Protein AF-A0A259B9Y6-F1 (afdb_monomer_lite)

Foldseek 3Di:
DPPPDPPLNVLLVVLLVQLLVQLQVVLVVVVVPDDDDPPCSVVSSVVSNVRSNVVSNVVSVVVCVVPVVLVVQLVVVVVCVVVVPLVDARPDDDPDPSNVVRVVSNVVSVVVVVVVVVVVVVVVVVVVVVVVVVVVVVVVVVVVVVVVVVVVVVVVVVVVVVVVVVVVVVVVVVVVVVVVVVVVVVVVVVVVVVVVVVVVVVVVVVVVVVVVVVVVVVVVVVVVVVVVVVVVVVVVVPDDDDDDDDDDDDDDDDDDDD

pLDDT: mean 84.21, std 15.33, range [33.38, 95.12]

Radius of gyration: 79.19 Å; chains: 1; bounding box: 160×61×199 Å

Structure (mmCIF, N/CA/C/O backbone):
data_AF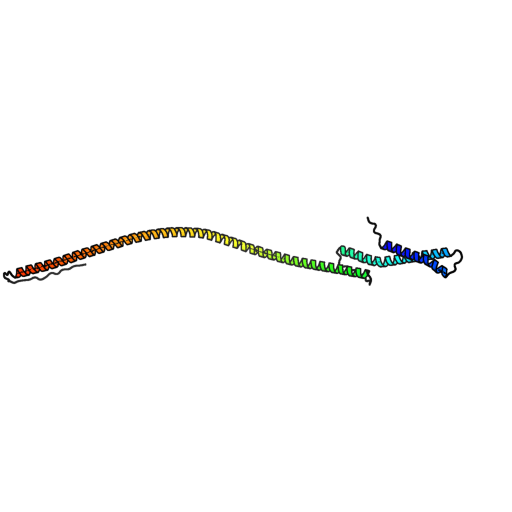-A0A259B9Y6-F1
#
_entry.id   AF-A0A259B9Y6-F1
#
loop_
_atom_site.group_PDB
_atom_site.id
_atom_site.type_symbol
_atom_site.label_atom_id
_atom_site.label_alt_id
_atom_site.label_comp_id
_atom_site.label_asym_id
_atom_site.label_entity_id
_atom_site.label_seq_id
_atom_site.pdbx_PDB_ins_code
_atom_site.Cartn_x
_atom_site.Cartn_y
_atom_site.Cartn_z
_atom_site.occupancy
_atom_site.B_iso_or_equiv
_atom_site.auth_seq_id
_atom_site.auth_comp_id
_atom_site.auth_asym_id
_atom_site.auth_atom_id
_atom_site.pdbx_PDB_model_num
ATOM 1 N N . MET A 1 1 ? 39.042 3.385 -13.539 1.00 43.19 1 MET A N 1
ATOM 2 C CA . MET A 1 1 ? 37.968 3.735 -14.501 1.00 43.19 1 MET A CA 1
ATOM 3 C C . MET A 1 1 ? 38.085 2.823 -15.721 1.00 43.19 1 MET A C 1
ATOM 5 O O . MET A 1 1 ? 39.043 2.956 -16.473 1.00 43.19 1 MET A O 1
ATOM 9 N N . LYS A 1 2 ? 37.190 1.836 -15.891 1.00 47.41 2 LYS A N 1
ATOM 10 C CA . LYS A 1 2 ? 37.212 0.945 -17.069 1.00 47.41 2 LYS A CA 1
ATOM 11 C C . LYS A 1 2 ? 36.855 1.766 -18.312 1.00 47.41 2 LYS A C 1
ATOM 13 O O . LYS A 1 2 ? 35.744 2.278 -18.422 1.00 47.41 2 LYS A O 1
ATOM 18 N N . LYS A 1 3 ? 37.806 1.919 -19.236 1.00 51.94 3 LYS A N 1
ATOM 19 C CA . LYS A 1 3 ? 37.590 2.543 -20.547 1.00 51.94 3 LYS A CA 1
ATOM 20 C C . LYS A 1 3 ? 36.713 1.602 -21.374 1.00 51.94 3 LYS A C 1
ATOM 22 O O . LYS A 1 3 ? 37.219 0.750 -22.098 1.00 51.94 3 LYS A O 1
ATOM 27 N N . ASN A 1 4 ? 35.398 1.714 -21.212 1.00 59.31 4 ASN A N 1
ATOM 28 C CA . ASN A 1 4 ? 34.445 0.878 -21.929 1.00 59.31 4 ASN A CA 1
ATOM 29 C C . ASN A 1 4 ? 34.566 1.180 -23.425 1.00 59.31 4 ASN A C 1
ATOM 31 O O . ASN A 1 4 ? 34.271 2.284 -23.889 1.00 59.31 4 ASN A O 1
ATOM 35 N N . SER A 1 5 ? 35.071 0.213 -24.188 1.00 55.50 5 SER A N 1
ATOM 36 C CA . SER A 1 5 ? 35.157 0.333 -25.637 1.00 55.50 5 SER A CA 1
ATOM 37 C C . SER A 1 5 ? 33.739 0.434 -26.200 1.00 55.50 5 SER A C 1
ATOM 39 O O . SER A 1 5 ? 32.994 -0.539 -26.131 1.00 55.50 5 SER A O 1
ATOM 41 N N . SER A 1 6 ? 33.369 1.599 -26.740 1.00 73.81 6 SER A N 1
ATOM 42 C CA . SER A 1 6 ? 32.086 1.800 -27.422 1.00 73.81 6 SER A CA 1
ATOM 43 C C . SER A 1 6 ? 31.891 0.731 -28.502 1.00 73.81 6 SER A C 1
ATOM 45 O O . SER A 1 6 ? 32.765 0.549 -29.354 1.00 73.81 6 SER A O 1
ATOM 47 N N . ILE A 1 7 ? 30.745 0.044 -28.470 1.00 80.31 7 ILE A N 1
ATOM 48 C CA . ILE A 1 7 ? 30.343 -0.973 -29.459 1.00 80.31 7 ILE A CA 1
ATOM 49 C C . ILE A 1 7 ? 30.464 -0.403 -30.879 1.00 80.31 7 ILE A C 1
ATOM 51 O O . ILE A 1 7 ? 31.044 -1.023 -31.768 1.00 80.31 7 ILE A O 1
ATOM 55 N N . LEU A 1 8 ? 30.059 0.854 -31.055 1.00 80.38 8 LEU A N 1
ATOM 56 C CA . LEU A 1 8 ? 30.159 1.580 -32.315 1.00 80.38 8 LEU A CA 1
ATOM 57 C C . LEU A 1 8 ? 31.593 1.787 -32.808 1.00 80.38 8 LEU A C 1
ATOM 59 O O . LEU A 1 8 ? 31.833 1.840 -34.012 1.00 80.38 8 LEU A O 1
ATOM 63 N N . ARG A 1 9 ? 32.561 1.920 -31.895 1.00 82.75 9 ARG A N 1
ATOM 64 C CA . ARG A 1 9 ? 33.974 2.065 -32.264 1.00 82.75 9 ARG A CA 1
ATOM 65 C C . ARG A 1 9 ? 34.525 0.752 -32.816 1.00 82.75 9 ARG A C 1
ATOM 67 O O . ARG A 1 9 ? 35.320 0.798 -33.749 1.00 82.75 9 ARG A O 1
ATOM 74 N N . ARG A 1 10 ? 34.097 -0.392 -32.272 1.00 85.19 10 ARG A N 1
ATOM 75 C CA . ARG A 1 10 ? 34.452 -1.720 -32.804 1.00 85.19 10 ARG A CA 1
ATOM 76 C C . ARG A 1 10 ? 33.825 -1.940 -34.180 1.00 85.19 10 ARG A C 1
ATOM 78 O O . ARG A 1 10 ? 34.530 -2.327 -35.105 1.00 85.19 10 ARG A O 1
ATOM 85 N N . LEU A 1 11 ? 32.547 -1.583 -34.325 1.00 86.50 11 LEU A N 1
ATOM 86 C CA . LEU A 1 11 ? 31.825 -1.661 -35.595 1.00 86.50 11 LEU A CA 1
ATOM 87 C C . LEU A 1 11 ? 32.504 -0.825 -36.696 1.00 86.50 11 LEU A C 1
ATOM 89 O O . LEU A 1 11 ? 32.685 -1.310 -37.809 1.00 86.50 11 LEU A O 1
ATOM 93 N N . LYS A 1 12 ? 32.973 0.389 -36.366 1.00 88.50 12 LYS A N 1
ATOM 94 C CA . LYS A 1 12 ? 33.730 1.249 -37.294 1.00 88.50 12 LYS A CA 1
ATOM 95 C C . LYS A 1 12 ? 34.953 0.547 -37.876 1.00 88.50 12 LYS A C 1
ATOM 97 O O . LYS A 1 12 ? 35.145 0.534 -39.086 1.00 88.50 12 LYS A O 1
ATOM 102 N N . TRP A 1 13 ? 35.795 -0.007 -37.004 1.00 89.75 13 TRP A N 1
ATOM 103 C CA . TRP A 1 13 ? 37.025 -0.669 -37.433 1.00 89.75 13 TRP A CA 1
ATOM 104 C C . TRP A 1 13 ? 36.737 -1.932 -38.238 1.00 89.75 13 TRP A C 1
ATOM 106 O O . TRP A 1 13 ? 37.460 -2.203 -39.188 1.00 89.75 13 TRP A O 1
ATOM 116 N N . SER A 1 14 ? 35.655 -2.646 -37.924 1.00 91.00 14 SER A N 1
ATOM 117 C CA . SER A 1 14 ? 35.222 -3.808 -38.701 1.00 91.00 14 SER A CA 1
ATOM 118 C C . SER A 1 14 ? 34.786 -3.430 -40.125 1.00 91.00 14 SER A C 1
ATOM 120 O O . SER A 1 14 ? 35.267 -4.042 -41.075 1.00 91.00 14 SER A O 1
ATOM 122 N N . PHE A 1 15 ? 33.976 -2.377 -40.304 1.00 91.75 15 PHE A N 1
ATOM 123 C CA . PHE A 1 15 ? 33.565 -1.919 -41.641 1.00 91.75 15 PHE A CA 1
ATOM 124 C C . PHE A 1 15 ? 34.722 -1.363 -42.475 1.00 91.75 15 PHE A C 1
ATOM 126 O O . PHE A 1 15 ? 34.804 -1.645 -43.669 1.00 91.75 15 PHE A O 1
ATOM 133 N N . ILE A 1 16 ? 35.635 -0.607 -41.858 1.00 93.00 16 ILE A N 1
ATOM 134 C CA . ILE A 1 16 ? 36.827 -0.097 -42.550 1.00 93.00 16 ILE A CA 1
ATOM 135 C C . ILE A 1 16 ? 37.755 -1.254 -42.944 1.00 93.00 16 ILE A C 1
ATOM 137 O O . ILE A 1 16 ? 38.245 -1.274 -44.069 1.00 93.00 16 ILE A O 1
ATOM 141 N N . ALA A 1 17 ? 37.966 -2.234 -42.057 1.00 93.12 17 ALA A N 1
ATOM 142 C CA . ALA A 1 17 ? 38.781 -3.410 -42.357 1.00 93.12 17 ALA A CA 1
ATOM 143 C C . ALA A 1 17 ? 38.177 -4.256 -43.489 1.00 93.12 17 ALA A C 1
ATOM 145 O O . ALA A 1 17 ? 38.908 -4.698 -44.371 1.00 93.12 17 ALA A O 1
ATOM 146 N N . MET A 1 18 ? 36.851 -4.429 -43.508 1.00 94.38 18 MET A N 1
ATOM 147 C CA . MET A 1 18 ? 36.152 -5.122 -44.595 1.00 94.38 18 MET A CA 1
ATOM 148 C C . MET A 1 18 ? 36.274 -4.367 -45.925 1.00 94.38 18 MET A C 1
ATOM 150 O O . MET A 1 18 ? 36.586 -4.977 -46.945 1.00 94.38 18 MET A O 1
ATOM 154 N N . GLY A 1 19 ? 36.090 -3.041 -45.914 1.00 93.19 19 GLY A N 1
ATOM 155 C CA . GLY A 1 19 ? 36.251 -2.194 -47.100 1.00 93.19 19 GLY A CA 1
ATOM 156 C C . GLY A 1 19 ? 37.679 -2.211 -47.653 1.00 93.19 19 GLY A C 1
ATOM 157 O O . GLY A 1 19 ? 37.874 -2.350 -48.859 1.00 93.19 19 GLY A O 1
ATOM 158 N N . PHE A 1 20 ? 38.682 -2.158 -46.772 1.00 93.69 20 PHE A N 1
ATOM 159 C CA . PHE A 1 20 ? 40.088 -2.337 -47.141 1.00 93.69 20 PHE A CA 1
ATOM 160 C C . PHE A 1 20 ? 40.345 -3.721 -47.747 1.00 93.69 20 PHE A C 1
ATOM 162 O O . PHE A 1 20 ? 40.946 -3.816 -48.814 1.00 93.69 20 PHE A O 1
ATOM 169 N N . GLY A 1 21 ? 39.857 -4.785 -47.100 1.00 93.69 21 GLY A N 1
ATOM 170 C CA . GLY A 1 21 ? 40.007 -6.156 -47.588 1.00 93.69 21 GLY A CA 1
ATOM 171 C C . GLY A 1 21 ? 39.413 -6.338 -48.985 1.00 93.69 21 GLY A C 1
ATOM 172 O O . GLY A 1 21 ? 40.087 -6.841 -49.880 1.00 93.69 21 GLY A O 1
ATOM 173 N N . MET A 1 22 ? 38.191 -5.849 -49.209 1.00 91.56 22 MET A N 1
ATOM 174 C CA . MET A 1 22 ? 37.536 -5.914 -50.519 1.00 91.56 22 MET A CA 1
ATOM 175 C C . MET A 1 22 ? 38.282 -5.084 -51.579 1.00 91.56 22 MET A C 1
ATOM 177 O O . MET A 1 22 ? 38.486 -5.557 -52.698 1.00 91.56 22 MET A O 1
ATOM 181 N N . GLY A 1 23 ? 38.761 -3.888 -51.216 1.00 92.31 23 GLY A N 1
ATOM 182 C CA . GLY A 1 23 ? 39.561 -3.027 -52.093 1.00 92.31 23 GLY A CA 1
ATOM 183 C C . GLY A 1 23 ? 40.941 -3.594 -52.446 1.00 92.31 23 GLY A C 1
ATOM 184 O O . GLY A 1 23 ? 41.456 -3.300 -53.521 1.00 92.31 23 GLY A O 1
ATOM 185 N N . ALA A 1 24 ? 41.525 -4.432 -51.582 1.00 92.31 24 ALA A N 1
ATOM 186 C CA . ALA A 1 24 ? 42.801 -5.108 -51.824 1.00 92.31 24 ALA A CA 1
ATOM 187 C C . ALA A 1 24 ? 42.659 -6.387 -52.673 1.00 92.31 24 ALA A C 1
ATOM 189 O O . ALA A 1 24 ? 43.554 -6.703 -53.456 1.00 92.31 24 ALA A O 1
ATOM 190 N N . VAL A 1 25 ? 41.538 -7.109 -52.555 1.00 94.12 25 VAL A N 1
ATOM 191 C CA . VAL A 1 25 ? 41.258 -8.326 -53.345 1.00 94.12 25 VAL A CA 1
ATOM 192 C C . VAL A 1 25 ? 40.882 -7.989 -54.792 1.00 94.12 25 VAL A C 1
ATOM 194 O O . VAL A 1 25 ? 41.259 -8.710 -55.716 1.00 94.12 25 VAL A O 1
ATOM 197 N N . PHE A 1 26 ? 40.177 -6.878 -55.016 1.00 91.44 26 PHE A N 1
ATOM 198 C CA . PHE A 1 26 ? 39.677 -6.498 -56.340 1.00 91.44 26 PHE A CA 1
ATOM 199 C C . PHE A 1 26 ? 40.770 -6.361 -57.428 1.00 91.44 26 PHE A C 1
ATOM 201 O O . PHE A 1 26 ? 40.586 -6.919 -58.510 1.00 91.44 26 PHE A O 1
ATOM 208 N N . PRO A 1 27 ? 41.933 -5.724 -57.184 1.00 89.06 27 PRO A N 1
ATOM 209 C CA . PRO A 1 27 ? 43.019 -5.668 -58.164 1.00 89.06 27 PRO A CA 1
ATOM 210 C C . PRO A 1 27 ? 43.606 -7.030 -58.546 1.00 89.06 27 PRO A C 1
ATOM 212 O O . PRO A 1 27 ? 43.985 -7.219 -59.700 1.00 89.06 27 PRO A O 1
ATOM 215 N N . VAL A 1 28 ? 43.663 -7.975 -57.598 1.00 89.94 28 VAL A N 1
ATOM 216 C CA . VAL A 1 28 ? 44.133 -9.351 -57.844 1.00 89.94 28 VAL A CA 1
ATOM 217 C C . VAL A 1 28 ? 43.165 -10.090 -58.760 1.00 89.94 28 VAL A C 1
ATOM 219 O O . VAL A 1 28 ? 43.584 -10.871 -59.601 1.00 89.94 28 VAL A O 1
ATOM 222 N N . PHE A 1 29 ? 41.866 -9.832 -58.626 1.00 89.75 29 PHE A N 1
ATOM 223 C CA . PHE A 1 29 ? 40.871 -10.391 -59.533 1.00 89.75 29 PHE A CA 1
ATOM 224 C C . PHE A 1 29 ? 40.915 -9.719 -60.915 1.00 89.75 29 PHE A C 1
ATOM 226 O O . PHE A 1 29 ? 40.894 -10.397 -61.940 1.00 89.75 29 PHE A O 1
ATOM 233 N N . ALA A 1 30 ? 41.031 -8.389 -60.960 1.00 89.44 30 ALA A N 1
ATOM 234 C CA . ALA A 1 30 ? 41.075 -7.623 -62.205 1.00 89.44 30 ALA A CA 1
ATOM 235 C C . ALA A 1 30 ? 42.288 -7.971 -63.088 1.00 89.44 30 ALA A C 1
ATOM 237 O O . ALA A 1 30 ? 42.189 -7.900 -64.314 1.00 89.44 30 ALA A O 1
ATOM 238 N N . SER A 1 31 ? 43.412 -8.387 -62.495 1.00 86.50 31 SER A N 1
ATOM 239 C CA . SER A 1 31 ? 44.611 -8.778 -63.246 1.00 86.50 31 SER A CA 1
ATOM 240 C C . SER A 1 31 ? 44.455 -10.052 -64.078 1.00 86.50 31 SER A C 1
ATOM 242 O O . SER A 1 31 ? 45.221 -10.233 -65.021 1.00 86.50 31 SER A O 1
ATOM 244 N N . PHE A 1 32 ? 43.452 -10.896 -63.807 1.00 89.19 32 PHE A N 1
ATOM 245 C CA . PHE A 1 32 ? 43.131 -12.040 -64.669 1.00 89.19 32 PHE A CA 1
ATOM 246 C C . PHE A 1 32 ? 42.446 -11.628 -65.981 1.00 89.19 32 PHE A C 1
ATOM 248 O O . PHE A 1 32 ? 42.517 -12.366 -66.961 1.00 89.19 32 PHE A O 1
ATOM 255 N N . PHE A 1 33 ? 41.795 -10.459 -66.016 1.00 86.25 33 PHE A N 1
ATOM 256 C CA . PHE A 1 33 ? 40.964 -10.018 -67.144 1.00 86.25 33 PHE A CA 1
ATOM 257 C C . PHE A 1 33 ? 41.534 -8.809 -67.895 1.00 86.25 33 PHE A C 1
ATOM 259 O O . PHE A 1 33 ? 41.182 -8.589 -69.052 1.00 86.25 33 PHE A O 1
ATOM 266 N N . VAL A 1 34 ? 42.404 -8.016 -67.261 1.00 86.06 34 VAL A N 1
ATOM 267 C CA . VAL A 1 34 ? 42.917 -6.753 -67.810 1.00 86.06 34 VAL A CA 1
ATOM 268 C C . VAL A 1 34 ? 44.440 -6.794 -67.923 1.00 86.06 34 VAL A C 1
ATOM 270 O O . VAL A 1 34 ? 45.144 -6.969 -66.931 1.00 86.06 34 VAL A O 1
ATOM 273 N N . GLN A 1 35 ? 44.966 -6.570 -69.131 1.00 78.88 35 GLN A N 1
ATOM 274 C CA . GLN A 1 35 ? 46.401 -6.363 -69.347 1.00 78.88 35 GLN A CA 1
ATOM 275 C C . GLN A 1 35 ? 46.768 -4.896 -69.076 1.00 78.88 35 GLN A C 1
ATOM 277 O O . GLN A 1 35 ? 46.351 -3.990 -69.798 1.00 78.88 35 GLN A O 1
ATOM 282 N N . PHE A 1 36 ? 47.548 -4.646 -68.024 1.00 79.19 36 PHE A N 1
ATOM 283 C CA . PHE A 1 36 ? 47.962 -3.295 -67.631 1.00 79.19 36 PHE A CA 1
ATOM 284 C C . PHE A 1 36 ? 49.244 -2.854 -68.353 1.00 79.19 36 PHE A C 1
ATOM 286 O O . PHE A 1 36 ? 50.187 -3.631 -68.487 1.00 79.19 36 PHE A O 1
ATOM 293 N N . ARG A 1 37 ? 49.332 -1.573 -68.749 1.00 79.94 37 ARG A N 1
ATOM 294 C CA . ARG A 1 37 ? 50.606 -0.975 -69.196 1.00 79.94 37 ARG A CA 1
ATOM 295 C C . ARG A 1 37 ? 51.621 -0.915 -68.044 1.00 79.94 37 ARG A C 1
ATOM 297 O O . ARG A 1 37 ? 51.252 -0.661 -66.894 1.00 79.94 37 ARG A O 1
ATOM 304 N N . THR A 1 38 ? 52.903 -1.084 -68.377 1.00 78.94 38 THR A N 1
ATOM 305 C CA . THR A 1 38 ? 54.046 -1.052 -67.450 1.00 78.94 38 THR A CA 1
ATOM 306 C C . THR A 1 38 ? 54.013 0.197 -66.561 1.00 78.94 38 THR A C 1
ATOM 308 O O . THR A 1 38 ? 54.009 1.317 -67.063 1.00 78.94 38 THR A O 1
ATOM 311 N N . GLY A 1 39 ? 53.960 0.004 -65.238 1.00 82.56 39 GLY A N 1
ATOM 312 C CA . GLY A 1 39 ? 53.960 1.079 -64.232 1.00 82.56 39 GLY A CA 1
ATOM 313 C C . GLY A 1 39 ? 52.587 1.544 -63.716 1.00 82.56 39 GLY A C 1
ATOM 314 O O . GLY A 1 39 ? 52.537 2.243 -62.707 1.00 82.56 39 GLY A O 1
ATOM 315 N N . MET A 1 40 ? 51.464 1.143 -64.326 1.00 84.94 40 MET A N 1
ATOM 316 C CA . MET A 1 40 ? 50.128 1.661 -63.955 1.00 84.94 40 MET A CA 1
ATOM 317 C C . MET A 1 40 ? 49.383 0.814 -62.900 1.00 84.94 40 MET A C 1
ATOM 319 O O . MET A 1 40 ? 48.426 1.283 -62.285 1.00 84.94 40 MET A O 1
ATOM 323 N N . LEU A 1 41 ? 49.846 -0.415 -62.641 1.00 85.56 41 LEU A N 1
ATOM 324 C CA . LEU A 1 41 ? 49.231 -1.351 -61.687 1.00 85.56 41 LEU A CA 1
ATOM 325 C C . LEU A 1 41 ? 49.228 -0.814 -60.244 1.00 85.56 41 LEU A C 1
ATOM 327 O O . LEU A 1 41 ? 48.237 -0.970 -59.537 1.00 85.56 41 LEU A O 1
ATOM 331 N N . GLY A 1 42 ? 50.294 -0.127 -59.817 1.00 87.94 42 GLY A N 1
ATOM 332 C CA . GLY A 1 42 ? 50.386 0.440 -58.465 1.00 87.94 42 GLY A CA 1
ATOM 333 C C . GLY A 1 42 ? 49.323 1.509 -58.192 1.00 87.94 42 GLY A C 1
ATOM 334 O O . GLY A 1 42 ? 48.638 1.453 -57.173 1.00 87.94 42 GLY A O 1
ATOM 335 N N . TRP A 1 43 ? 49.124 2.436 -59.135 1.00 90.56 43 TRP A N 1
ATOM 336 C CA . TRP A 1 43 ? 48.091 3.475 -59.040 1.00 90.56 43 TRP A CA 1
ATOM 337 C C . TRP A 1 43 ? 46.679 2.893 -59.035 1.00 90.56 43 TRP A C 1
ATOM 339 O O . TRP A 1 43 ? 45.818 3.368 -58.295 1.00 90.56 43 TRP A O 1
ATOM 349 N N . PHE A 1 44 ? 46.453 1.832 -59.811 1.00 90.75 44 PHE A N 1
ATOM 350 C CA . PHE A 1 44 ? 45.177 1.128 -59.829 1.00 90.75 44 PHE A CA 1
ATOM 351 C C . PHE A 1 44 ? 44.872 0.442 -58.486 1.00 90.75 44 PHE A C 1
ATOM 353 O O . PHE A 1 44 ? 43.782 0.628 -57.944 1.00 90.75 44 PHE A O 1
ATOM 360 N N . VAL A 1 45 ? 45.838 -0.284 -57.905 1.00 91.19 45 VAL A N 1
ATOM 361 C CA . VAL A 1 45 ? 45.696 -0.916 -56.576 1.00 91.19 45 VAL A CA 1
ATOM 362 C C . VAL A 1 45 ? 45.411 0.134 -55.503 1.00 91.19 45 VAL A C 1
ATOM 364 O O . VAL A 1 45 ? 44.492 -0.033 -54.702 1.00 91.19 45 VAL A O 1
ATOM 367 N N . LEU A 1 46 ? 46.161 1.237 -55.513 1.00 93.25 46 LEU A N 1
ATOM 368 C CA . LEU A 1 46 ? 46.003 2.324 -54.548 1.00 93.25 46 LEU A CA 1
ATOM 369 C C . LEU A 1 46 ? 44.611 2.964 -54.663 1.00 93.25 46 LEU A C 1
ATOM 371 O O . LEU A 1 46 ? 43.944 3.164 -53.648 1.00 93.25 46 LEU A O 1
ATOM 375 N N . GLY A 1 47 ? 44.131 3.192 -55.890 1.00 94.00 47 GLY A N 1
ATOM 376 C CA . GLY A 1 47 ? 42.773 3.670 -56.153 1.00 94.00 47 GLY A CA 1
ATOM 377 C C . GLY A 1 47 ? 41.688 2.716 -55.644 1.00 94.00 47 GLY A C 1
ATOM 378 O O . GLY A 1 47 ? 40.734 3.161 -55.009 1.00 94.00 47 GLY A O 1
ATOM 379 N N . CYS A 1 48 ? 41.852 1.406 -55.847 1.00 92.75 48 CYS A N 1
ATOM 380 C CA . CYS A 1 48 ? 40.886 0.399 -55.393 1.00 92.75 48 CYS A CA 1
ATOM 381 C C . CYS A 1 48 ? 40.828 0.287 -53.867 1.00 92.75 48 CYS A C 1
ATOM 383 O O . CYS A 1 48 ? 39.743 0.241 -53.286 1.00 92.75 48 CYS A O 1
ATOM 385 N N . VAL A 1 49 ? 41.985 0.299 -53.203 1.00 94.31 49 VAL A N 1
ATOM 386 C CA . VAL A 1 49 ? 42.065 0.292 -51.737 1.00 94.31 49 VAL A CA 1
ATOM 387 C C . VAL A 1 49 ? 41.453 1.568 -51.156 1.00 94.31 49 VAL A C 1
ATOM 389 O O . VAL A 1 49 ? 40.657 1.490 -50.218 1.00 94.31 49 VAL A O 1
ATOM 392 N N . ALA A 1 50 ? 41.765 2.735 -51.728 1.00 94.81 50 ALA A N 1
ATOM 393 C CA . ALA A 1 50 ? 41.186 4.006 -51.301 1.00 94.81 50 ALA A CA 1
ATOM 394 C C . ALA A 1 50 ? 39.658 4.017 -51.466 1.00 94.81 50 ALA A C 1
ATOM 396 O O . ALA A 1 50 ? 38.943 4.360 -50.525 1.00 94.81 50 ALA A O 1
ATOM 397 N N . ALA A 1 51 ? 39.148 3.571 -52.618 1.00 94.50 51 ALA A N 1
ATOM 398 C CA . ALA A 1 51 ? 37.713 3.450 -52.859 1.00 94.50 51 ALA A CA 1
ATOM 399 C C . ALA A 1 51 ? 37.044 2.480 -51.867 1.00 94.50 51 ALA A C 1
ATOM 401 O O . ALA A 1 51 ? 36.003 2.812 -51.298 1.00 94.50 51 ALA A O 1
ATOM 402 N N . GLY A 1 52 ? 37.663 1.327 -51.592 1.00 94.38 52 GLY A N 1
ATOM 403 C CA . GLY A 1 52 ? 37.166 0.345 -50.625 1.00 94.38 52 GLY A CA 1
ATOM 404 C C . GLY A 1 52 ? 37.077 0.893 -49.196 1.00 94.38 52 GLY A C 1
ATOM 405 O O . GLY A 1 52 ? 36.054 0.725 -48.526 1.00 94.38 52 GLY A O 1
ATOM 406 N N . ILE A 1 53 ? 38.104 1.620 -48.738 1.00 94.31 53 ILE A N 1
ATOM 407 C CA . ILE A 1 53 ? 38.080 2.313 -47.439 1.00 94.31 53 ILE A CA 1
ATOM 408 C C . ILE A 1 53 ? 36.968 3.369 -47.411 1.00 94.31 53 ILE A C 1
ATOM 410 O O . ILE A 1 53 ? 36.228 3.441 -46.426 1.00 94.31 53 ILE A O 1
ATOM 414 N N . THR A 1 54 ? 36.820 4.166 -48.474 1.00 95.00 54 THR A N 1
ATOM 415 C CA . THR A 1 54 ? 35.781 5.203 -48.560 1.00 95.00 54 THR A CA 1
ATOM 416 C C . THR A 1 54 ? 34.382 4.597 -48.466 1.00 95.00 54 THR A C 1
ATOM 418 O O . THR A 1 54 ? 33.567 5.085 -47.684 1.00 95.00 54 THR A O 1
ATOM 421 N N . VAL A 1 55 ? 34.104 3.498 -49.173 1.00 94.25 55 VAL A N 1
ATOM 422 C CA . VAL A 1 55 ? 32.812 2.793 -49.078 1.00 94.25 55 VAL A CA 1
ATOM 423 C C . VAL A 1 55 ? 32.575 2.263 -47.660 1.00 94.25 55 VAL A C 1
ATOM 425 O O . VAL A 1 55 ? 31.495 2.468 -47.102 1.00 94.25 55 VAL A O 1
ATOM 428 N N . GLY A 1 56 ? 33.586 1.650 -47.034 1.00 93.06 56 GLY A N 1
ATOM 429 C CA . GLY A 1 56 ? 33.495 1.183 -45.646 1.00 93.06 56 GLY A CA 1
ATOM 430 C C . GLY A 1 56 ? 33.210 2.317 -44.653 1.00 93.06 56 GLY A C 1
ATOM 431 O O . GLY A 1 56 ? 32.389 2.165 -43.744 1.00 93.06 56 GLY A O 1
ATOM 432 N N . PHE A 1 57 ? 33.835 3.480 -44.852 1.00 93.94 57 PHE A N 1
ATOM 433 C CA . PHE A 1 57 ? 33.598 4.675 -44.044 1.00 93.94 57 PHE A CA 1
ATOM 434 C C . PHE A 1 57 ? 32.184 5.237 -44.235 1.00 93.94 57 PHE A C 1
ATOM 436 O O . PHE A 1 57 ? 31.501 5.506 -43.245 1.00 93.94 57 PHE A O 1
ATOM 443 N N . VAL A 1 58 ? 31.721 5.373 -45.481 1.00 94.06 58 VAL A N 1
ATOM 444 C CA . VAL A 1 58 ? 30.371 5.870 -45.799 1.00 94.06 58 VAL A CA 1
ATOM 445 C C . VAL A 1 58 ? 29.298 4.935 -45.238 1.00 94.06 58 VAL A C 1
ATOM 447 O O . VAL A 1 58 ? 28.343 5.409 -44.625 1.00 94.06 58 VAL A O 1
ATOM 450 N N . ASN A 1 59 ? 29.471 3.616 -45.359 1.00 92.06 59 ASN A N 1
ATOM 451 C CA . ASN A 1 59 ? 28.517 2.645 -44.816 1.00 92.06 59 ASN A CA 1
ATOM 452 C C . ASN A 1 59 ? 28.435 2.702 -43.280 1.00 92.06 59 ASN A C 1
ATOM 454 O O . ASN A 1 59 ? 27.346 2.681 -42.696 1.00 92.06 59 ASN A O 1
ATOM 458 N N . TYR A 1 60 ? 29.586 2.839 -42.613 1.00 91.75 60 TYR A N 1
ATOM 459 C CA . TYR A 1 60 ? 29.618 3.076 -41.171 1.00 91.75 60 TYR A CA 1
ATOM 460 C C . TYR A 1 60 ? 28.897 4.375 -40.800 1.00 91.75 60 TYR A C 1
ATOM 462 O O . TYR A 1 60 ? 28.092 4.384 -39.867 1.00 91.75 60 TYR A O 1
ATOM 470 N N . TRP A 1 61 ? 29.173 5.460 -41.527 1.00 91.06 61 TRP A N 1
ATOM 471 C CA . TRP A 1 61 ? 28.559 6.763 -41.292 1.00 91.06 61 TRP A CA 1
ATOM 472 C C . TRP A 1 61 ? 27.035 6.704 -41.430 1.00 91.06 61 TRP A C 1
ATOM 474 O O . TRP A 1 61 ? 26.317 7.200 -40.561 1.00 91.06 61 TRP A O 1
ATOM 484 N N . LEU A 1 62 ? 26.539 6.048 -42.480 1.00 90.31 62 LEU A N 1
ATOM 485 C CA . LEU A 1 62 ? 25.111 5.863 -42.722 1.00 90.31 62 LEU A CA 1
ATOM 486 C C . LEU A 1 62 ? 24.448 5.079 -41.582 1.00 90.31 62 LEU A C 1
ATOM 488 O O . LEU A 1 62 ? 23.475 5.547 -40.993 1.00 90.31 62 LEU A O 1
ATOM 492 N N . THR A 1 63 ? 25.018 3.928 -41.217 1.00 87.06 63 THR A N 1
ATOM 493 C CA . THR A 1 63 ? 24.496 3.072 -40.137 1.00 87.06 63 THR A CA 1
ATOM 494 C C . THR A 1 63 ? 24.474 3.814 -38.801 1.00 87.06 63 THR A C 1
ATOM 496 O O . THR A 1 63 ? 23.481 3.788 -38.072 1.00 87.06 63 THR A O 1
ATOM 499 N N . HIS A 1 64 ? 25.565 4.520 -38.493 1.00 86.19 64 HIS A N 1
ATOM 500 C CA . HIS A 1 64 ? 25.691 5.351 -37.301 1.00 86.19 64 HIS A CA 1
ATOM 501 C C . HIS A 1 64 ? 24.577 6.396 -37.230 1.00 86.19 64 HIS A C 1
ATOM 503 O O . HIS A 1 64 ? 23.927 6.540 -36.197 1.00 86.19 64 HIS A O 1
ATOM 509 N N . TRP A 1 65 ? 24.343 7.108 -38.330 1.00 87.25 65 TRP A N 1
ATOM 510 C CA . TRP A 1 65 ? 23.371 8.189 -38.383 1.00 87.25 65 TRP A CA 1
ATOM 511 C C . TRP A 1 65 ? 21.929 7.691 -38.256 1.00 87.25 65 TRP A C 1
ATOM 513 O O . TRP A 1 65 ? 21.144 8.284 -37.515 1.00 87.25 65 TRP A O 1
ATOM 523 N N . VAL A 1 66 ? 21.588 6.589 -38.928 1.00 86.44 66 VAL A N 1
ATOM 524 C CA . VAL A 1 66 ? 20.230 6.027 -38.908 1.00 86.44 66 VAL A CA 1
ATOM 525 C C . VAL A 1 66 ? 19.894 5.431 -37.537 1.00 86.44 66 VAL A C 1
ATOM 527 O O . VAL A 1 66 ? 18.893 5.826 -36.936 1.00 86.44 66 VAL A O 1
ATOM 530 N N . MET A 1 67 ? 20.735 4.545 -36.989 1.00 87.19 67 MET A N 1
ATOM 531 C CA . MET A 1 67 ? 20.411 3.859 -35.728 1.00 87.19 67 MET A CA 1
ATOM 532 C C . MET A 1 67 ? 20.515 4.767 -34.499 1.00 87.19 67 MET A C 1
ATOM 534 O O . MET A 1 67 ? 19.625 4.759 -33.646 1.00 87.19 67 MET A O 1
ATOM 538 N N . LEU A 1 68 ? 21.571 5.582 -34.382 1.00 85.88 68 LEU A N 1
ATOM 539 C CA . LEU A 1 68 ? 21.752 6.387 -33.168 1.00 85.88 68 LEU A CA 1
ATOM 540 C C . LEU A 1 68 ? 20.696 7.467 -33.004 1.00 85.88 68 LEU A C 1
ATOM 542 O O . LEU A 1 68 ? 20.375 7.821 -31.873 1.00 85.88 68 LEU A O 1
ATOM 546 N N . ARG A 1 69 ? 20.158 8.005 -34.103 1.00 85.38 69 ARG A N 1
ATOM 547 C CA . ARG A 1 69 ? 19.089 9.004 -34.016 1.00 85.38 69 ARG A CA 1
ATOM 548 C C . ARG A 1 69 ? 17.857 8.436 -33.326 1.00 85.38 69 ARG A C 1
ATOM 550 O O . ARG A 1 69 ? 17.279 9.126 -32.493 1.00 85.38 69 ARG A O 1
ATOM 557 N N . GLN A 1 70 ? 17.486 7.194 -33.628 1.00 88.00 70 GLN A N 1
ATOM 558 C CA . GLN A 1 70 ? 16.325 6.558 -33.005 1.00 88.00 70 GLN A CA 1
ATOM 559 C C . GLN A 1 70 ? 16.613 6.158 -31.555 1.00 88.00 70 GLN A C 1
ATOM 561 O O . GLN A 1 70 ? 15.841 6.509 -30.664 1.00 88.00 70 GLN A O 1
ATOM 566 N N . LEU A 1 71 ? 17.767 5.537 -31.282 1.00 88.44 71 LEU A N 1
ATOM 567 C CA . LEU A 1 71 ? 18.145 5.171 -29.911 1.00 88.44 71 LEU A CA 1
ATOM 568 C C . LEU A 1 71 ? 18.299 6.397 -28.999 1.00 88.44 71 LEU A C 1
ATOM 570 O O . LEU A 1 71 ? 17.905 6.353 -27.837 1.00 88.44 71 LEU A O 1
ATOM 574 N N . SER A 1 72 ? 18.835 7.506 -29.515 1.00 87.75 72 SER A N 1
ATOM 575 C CA . SER A 1 72 ? 18.967 8.758 -28.761 1.00 87.75 72 SER A CA 1
ATOM 576 C C . SER A 1 72 ? 17.605 9.328 -28.358 1.00 87.75 72 SER A C 1
ATOM 578 O O . SER A 1 72 ? 17.451 9.776 -27.225 1.00 87.75 72 SER A O 1
ATOM 580 N N . LYS A 1 73 ? 16.586 9.246 -29.228 1.00 88.00 73 LYS A N 1
ATOM 581 C CA . LYS A 1 73 ? 15.215 9.659 -28.877 1.00 88.00 73 LYS A CA 1
ATOM 582 C C . LYS A 1 73 ? 14.643 8.816 -27.737 1.00 88.00 73 LYS A C 1
ATOM 584 O O . LYS A 1 73 ? 14.082 9.376 -26.801 1.00 88.00 73 LYS A O 1
ATOM 589 N N . ILE A 1 74 ? 14.818 7.493 -27.787 1.00 90.69 7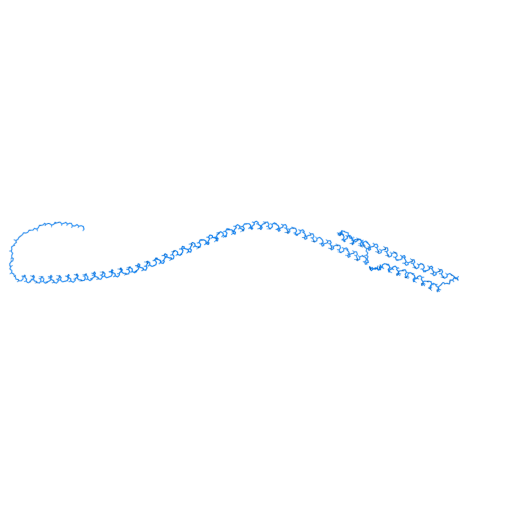4 ILE A N 1
ATOM 590 C CA . ILE A 1 74 ? 14.378 6.588 -26.711 1.00 90.69 74 ILE A CA 1
ATOM 591 C C . ILE A 1 74 ? 15.126 6.910 -25.412 1.00 90.69 74 ILE A C 1
ATOM 593 O O . ILE A 1 74 ? 14.510 7.019 -24.358 1.00 90.69 74 ILE A O 1
ATOM 597 N N . ALA A 1 75 ? 16.438 7.147 -25.480 1.00 90.81 75 ALA A N 1
ATOM 598 C CA . ALA A 1 75 ? 17.238 7.518 -24.314 1.00 90.81 75 ALA A CA 1
ATOM 599 C C . ALA A 1 75 ? 16.805 8.862 -23.698 1.00 90.81 75 ALA A C 1
ATOM 601 O O . ALA A 1 75 ? 16.780 8.999 -22.476 1.00 90.81 75 ALA A O 1
ATOM 602 N N . GLN A 1 76 ? 16.435 9.845 -24.524 1.00 90.44 76 GLN A N 1
ATOM 603 C CA . GLN A 1 76 ? 15.885 11.119 -24.050 1.00 90.44 76 GLN A CA 1
ATOM 604 C C . GLN A 1 76 ? 14.527 10.926 -23.372 1.00 90.44 76 GLN A C 1
ATOM 606 O O . GLN A 1 76 ? 14.319 11.454 -22.283 1.00 90.44 76 GLN A O 1
ATOM 611 N N . LEU A 1 77 ? 13.641 10.116 -23.956 1.00 91.19 77 LEU A N 1
ATOM 612 C CA . LEU A 1 77 ? 12.361 9.770 -23.336 1.00 91.19 77 LEU A CA 1
ATOM 613 C C . LEU A 1 77 ? 12.555 9.025 -22.012 1.00 91.19 77 LEU A C 1
ATOM 615 O O . LEU A 1 77 ? 11.906 9.361 -21.029 1.00 91.19 77 LEU A O 1
ATOM 619 N N . ALA A 1 78 ? 13.502 8.091 -21.935 1.00 92.00 78 ALA A N 1
ATOM 620 C CA . ALA A 1 78 ? 13.872 7.429 -20.684 1.00 92.00 78 ALA A CA 1
ATOM 621 C C . ALA A 1 78 ? 14.366 8.425 -19.624 1.00 92.00 78 ALA A C 1
ATOM 623 O O . ALA A 1 78 ? 14.040 8.291 -18.444 1.00 92.00 78 ALA A O 1
ATOM 624 N N . ALA A 1 79 ? 15.107 9.459 -20.029 1.00 92.06 79 ALA A N 1
ATOM 625 C CA . ALA A 1 79 ? 15.523 10.522 -19.122 1.00 92.06 79 ALA A CA 1
ATOM 626 C C . ALA A 1 79 ? 14.345 11.388 -18.634 1.00 92.06 79 ALA A C 1
ATOM 628 O O . ALA A 1 79 ? 14.388 11.835 -17.485 1.00 92.06 79 ALA A O 1
ATOM 629 N N . SER A 1 80 ? 13.320 11.608 -19.465 1.00 90.44 80 SER A N 1
ATOM 630 C CA . SER A 1 80 ? 12.067 12.285 -19.089 1.00 90.44 80 SER A CA 1
ATOM 631 C C . SER A 1 80 ? 11.214 11.434 -18.146 1.00 90.44 80 SER A C 1
ATOM 633 O O . SER A 1 80 ? 10.798 11.922 -17.099 1.00 90.44 80 SER A O 1
ATOM 635 N N . VAL A 1 81 ? 11.051 10.142 -18.440 1.00 92.12 81 VAL A N 1
ATOM 636 C CA . VAL A 1 81 ? 10.354 9.175 -17.574 1.00 92.12 81 VAL A CA 1
ATOM 637 C C . VAL A 1 81 ? 11.021 9.092 -16.203 1.00 92.12 81 VAL A C 1
ATOM 639 O O . VAL A 1 81 ? 10.346 9.110 -15.179 1.00 92.12 81 VAL A O 1
ATOM 642 N N . ARG A 1 82 ? 12.359 9.101 -16.153 1.00 91.56 82 ARG A N 1
ATOM 643 C CA . ARG A 1 82 ? 13.112 9.160 -14.889 1.00 91.56 82 ARG A CA 1
ATOM 644 C C . ARG A 1 82 ? 12.832 10.435 -14.080 1.00 91.56 82 ARG A C 1
ATOM 646 O O . ARG A 1 82 ? 12.987 10.419 -12.866 1.00 91.56 82 ARG A O 1
ATOM 653 N N . GLN A 1 83 ? 12.452 11.532 -14.735 1.00 91.81 83 GLN A N 1
ATOM 654 C CA . GLN A 1 83 ? 12.038 12.779 -14.079 1.00 91.81 83 GLN A CA 1
ATOM 655 C C . GLN A 1 83 ? 10.548 12.781 -13.694 1.00 91.81 83 GLN A C 1
ATOM 657 O O . GLN A 1 83 ? 10.073 13.765 -13.138 1.00 91.81 83 GLN A O 1
ATOM 662 N N . GLY A 1 84 ? 9.819 11.693 -13.963 1.00 90.00 84 GLY A N 1
ATOM 663 C CA . GLY A 1 84 ? 8.399 11.544 -13.645 1.00 90.00 84 GLY A CA 1
ATOM 664 C C . GLY A 1 84 ? 7.445 11.979 -14.759 1.00 90.00 84 GLY A C 1
ATOM 665 O O . GLY A 1 84 ? 6.235 11.891 -14.573 1.00 90.00 84 GLY A O 1
ATOM 666 N N . ASP A 1 85 ? 7.945 12.413 -15.922 1.00 90.44 85 ASP A N 1
ATOM 667 C CA . ASP A 1 85 ? 7.089 12.721 -17.073 1.00 90.44 85 ASP A CA 1
ATOM 668 C C . ASP A 1 85 ? 6.728 11.429 -17.822 1.00 90.44 85 ASP A C 1
ATOM 670 O O . ASP A 1 85 ? 7.460 10.966 -18.699 1.00 90.44 85 ASP A O 1
ATOM 674 N N . LEU A 1 86 ? 5.590 10.842 -17.445 1.00 90.44 86 LEU A N 1
ATOM 675 C CA . LEU A 1 86 ? 5.003 9.655 -18.080 1.00 90.44 86 LEU A CA 1
ATOM 676 C C . LEU A 1 86 ? 4.003 10.002 -19.192 1.00 90.44 86 LEU A C 1
ATOM 678 O O . LEU A 1 86 ? 3.371 9.112 -19.753 1.00 90.44 86 LEU A O 1
ATOM 682 N N . THR A 1 87 ? 3.830 11.286 -19.518 1.00 88.56 87 THR A N 1
ATOM 683 C CA . THR A 1 87 ? 2.845 11.712 -20.529 1.00 88.56 87 THR A CA 1
ATOM 684 C C . THR A 1 87 ? 3.349 11.503 -21.954 1.00 88.56 87 THR A C 1
ATOM 686 O O . THR A 1 87 ? 2.569 11.428 -22.905 1.00 88.56 87 THR A O 1
ATOM 689 N N . ARG A 1 88 ? 4.671 11.393 -22.118 1.00 86.69 88 ARG A N 1
ATOM 690 C CA . ARG A 1 88 ? 5.325 11.250 -23.417 1.00 86.69 88 ARG A CA 1
ATOM 691 C C . ARG A 1 88 ? 5.558 9.787 -23.758 1.00 86.69 88 ARG A C 1
ATOM 693 O O . ARG A 1 88 ? 6.253 9.082 -23.036 1.00 86.69 88 ARG A O 1
ATOM 700 N N . LYS A 1 89 ? 5.071 9.372 -24.927 1.00 89.38 89 LYS A N 1
ATOM 701 C CA . LYS A 1 89 ? 5.343 8.052 -25.510 1.00 89.38 89 LYS A CA 1
ATOM 702 C C . LYS A 1 89 ? 6.423 8.108 -26.585 1.00 89.38 89 LYS A C 1
ATOM 704 O O . LYS A 1 89 ? 6.682 9.148 -27.197 1.00 89.38 89 LYS A O 1
ATOM 709 N N . CYS A 1 90 ? 7.050 6.966 -26.829 1.00 89.06 90 CYS A N 1
ATOM 710 C CA . CYS A 1 90 ? 7.974 6.784 -27.931 1.00 89.06 90 CYS A CA 1
ATOM 711 C C . CYS A 1 90 ? 7.214 6.651 -29.255 1.00 89.06 90 CYS A C 1
ATOM 713 O O . CYS A 1 90 ? 6.431 5.727 -29.431 1.00 89.06 90 CYS A O 1
ATOM 715 N N . GLY A 1 91 ? 7.460 7.579 -30.184 1.00 87.69 91 GLY A N 1
ATOM 716 C CA . GLY A 1 91 ? 6.881 7.576 -31.534 1.00 87.69 91 GLY A CA 1
ATOM 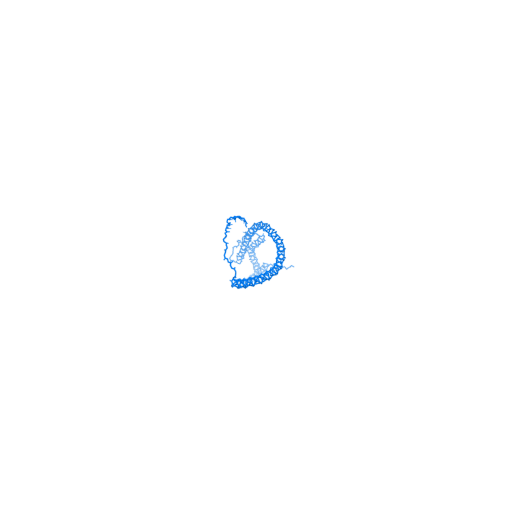717 C C . GLY A 1 91 ? 7.777 6.934 -32.597 1.00 87.69 91 GLY A C 1
ATOM 718 O O . GLY A 1 91 ? 7.683 7.295 -33.769 1.00 87.69 91 GLY A O 1
ATOM 719 N N . VAL A 1 92 ? 8.717 6.069 -32.205 1.00 88.12 92 VAL A N 1
ATOM 720 C CA . VAL A 1 92 ? 9.599 5.382 -33.157 1.00 88.12 92 VAL A CA 1
ATOM 721 C C . VAL A 1 92 ? 8.848 4.182 -33.723 1.00 88.12 92 VAL A C 1
ATOM 723 O O . VAL A 1 92 ? 8.586 3.231 -33.007 1.00 88.12 92 VAL A O 1
ATOM 726 N N . GLN A 1 93 ? 8.519 4.227 -35.012 1.00 86.94 93 GLN A N 1
ATOM 727 C CA . GLN A 1 93 ? 7.874 3.120 -35.716 1.00 86.94 93 GLN A CA 1
ATOM 728 C C . GLN A 1 93 ? 8.915 2.391 -36.559 1.00 86.94 93 GLN A C 1
ATOM 730 O O . GLN A 1 93 ? 9.556 2.998 -37.420 1.00 86.94 93 GLN A O 1
ATOM 735 N N . SER A 1 94 ? 9.107 1.106 -36.281 1.00 88.06 94 SER A N 1
ATOM 736 C CA . SER A 1 94 ? 10.025 0.240 -37.014 1.00 88.06 94 SER A CA 1
ATOM 737 C C . SER A 1 94 ? 9.563 -1.208 -36.892 1.00 88.06 94 SER A C 1
ATOM 739 O O . SER A 1 94 ? 9.016 -1.582 -35.864 1.00 88.06 94 SER A O 1
ATOM 741 N N . ALA A 1 95 ? 9.788 -2.021 -37.923 1.00 91.31 95 ALA A N 1
ATOM 742 C CA . ALA A 1 95 ? 9.476 -3.455 -37.917 1.00 91.31 95 ALA A CA 1
ATOM 743 C C . ALA A 1 95 ? 10.710 -4.310 -37.561 1.00 91.31 95 ALA A C 1
ATOM 745 O O . ALA A 1 95 ? 10.871 -5.429 -38.041 1.00 91.31 95 ALA A O 1
ATOM 746 N N . ASP A 1 96 ? 11.627 -3.738 -36.782 1.00 90.25 96 ASP A N 1
ATOM 747 C CA . ASP A 1 96 ? 12.861 -4.368 -36.324 1.00 90.25 96 ASP A CA 1
ATOM 748 C C . ASP A 1 96 ? 12.987 -4.262 -34.797 1.00 90.25 96 ASP A C 1
ATOM 750 O O . ASP A 1 96 ? 12.114 -3.725 -34.117 1.00 90.25 96 ASP A O 1
ATOM 754 N N . ALA A 1 97 ? 14.116 -4.718 -34.255 1.00 89.88 97 ALA A N 1
ATOM 755 C CA . ALA A 1 97 ? 14.382 -4.687 -32.819 1.00 89.88 97 ALA A CA 1
ATOM 756 C C . ALA A 1 97 ? 14.268 -3.283 -32.183 1.00 89.88 97 ALA A C 1
ATOM 758 O O . ALA A 1 97 ? 14.084 -3.178 -30.972 1.00 89.88 97 ALA A O 1
ATOM 759 N N . ILE A 1 98 ? 14.389 -2.189 -32.952 1.00 90.50 98 ILE A N 1
ATOM 760 C CA . ILE A 1 98 ? 14.175 -0.834 -32.420 1.00 90.50 98 ILE A CA 1
ATOM 761 C C . ILE A 1 98 ? 12.682 -0.596 -32.157 1.00 90.50 98 ILE A C 1
ATOM 763 O O . ILE A 1 98 ? 12.346 0.058 -31.167 1.00 90.50 98 ILE A O 1
ATOM 767 N N . GLY A 1 99 ? 11.808 -1.136 -33.009 1.00 91.81 99 GLY A N 1
ATOM 768 C CA . GLY A 1 99 ? 10.359 -1.148 -32.803 1.00 91.81 99 GLY A CA 1
ATOM 769 C C . GLY A 1 99 ? 9.982 -1.895 -31.530 1.00 91.81 99 GLY A C 1
ATOM 770 O O . GLY A 1 99 ? 9.365 -1.303 -30.651 1.00 91.81 99 GLY A O 1
ATOM 771 N N . ASP A 1 100 ? 10.488 -3.119 -31.357 1.00 93.81 100 ASP A N 1
ATOM 772 C CA . ASP A 1 100 ? 10.227 -3.929 -30.156 1.00 93.81 100 ASP A CA 1
ATOM 773 C C . ASP A 1 100 ? 10.653 -3.212 -28.861 1.00 93.81 100 ASP A C 1
ATOM 775 O O . ASP A 1 100 ? 9.956 -3.261 -27.842 1.00 93.81 100 ASP A O 1
ATOM 779 N N . ILE A 1 101 ? 11.795 -2.510 -28.890 1.00 93.12 101 ILE A N 1
ATOM 780 C CA . ILE A 1 101 ? 12.261 -1.688 -27.762 1.00 93.12 101 ILE A CA 1
ATOM 781 C C . ILE A 1 101 ? 11.313 -0.507 -27.527 1.00 93.12 101 ILE A C 1
ATOM 783 O O . ILE A 1 101 ? 11.022 -0.188 -26.374 1.00 93.12 101 ILE A O 1
ATOM 787 N N . SER A 1 102 ? 10.850 0.153 -28.591 1.00 93.06 102 SER A N 1
ATOM 788 C CA . SER A 1 102 ? 9.900 1.266 -28.500 1.00 93.06 102 SER A CA 1
ATOM 789 C C . SER A 1 102 ? 8.581 0.824 -27.864 1.00 93.06 102 SER A C 1
ATOM 791 O O . SER A 1 102 ? 8.120 1.459 -26.911 1.00 93.06 102 SER A O 1
ATOM 793 N N . ASP A 1 103 ? 8.035 -0.301 -28.319 1.00 94.31 103 ASP A N 1
ATOM 794 C CA . ASP A 1 103 ? 6.782 -0.867 -27.824 1.00 94.31 103 ASP A CA 1
ATOM 795 C C . ASP A 1 103 ? 6.911 -1.333 -26.374 1.00 94.31 103 ASP A C 1
ATOM 797 O O . ASP A 1 103 ? 6.086 -0.978 -25.531 1.00 94.31 103 ASP A O 1
ATOM 801 N N . SER A 1 104 ? 7.998 -2.034 -26.040 1.00 94.06 104 SER A N 1
ATOM 802 C CA . SER A 1 104 ? 8.282 -2.450 -24.659 1.00 94.06 104 SER A CA 1
ATOM 803 C C . SER A 1 104 ? 8.428 -1.248 -23.721 1.00 94.06 104 SER A C 1
ATOM 805 O O . SER A 1 104 ? 7.936 -1.259 -22.592 1.00 94.06 104 SER A O 1
ATOM 807 N N . PHE A 1 105 ? 9.085 -0.183 -24.187 1.00 93.50 105 PHE A N 1
ATOM 808 C CA . PHE A 1 105 ? 9.248 1.047 -23.419 1.00 93.50 105 PHE A CA 1
ATOM 809 C C . PHE A 1 105 ? 7.908 1.766 -23.201 1.00 93.50 105 PHE A C 1
ATOM 811 O O . PHE A 1 105 ? 7.634 2.233 -22.095 1.00 93.50 105 PHE A O 1
ATOM 818 N N . ASN A 1 106 ? 7.047 1.806 -24.219 1.00 94.25 106 ASN A N 1
ATOM 819 C CA . ASN A 1 106 ? 5.691 2.337 -24.096 1.00 94.25 106 ASN A CA 1
ATOM 820 C C . ASN A 1 106 ? 4.837 1.504 -23.128 1.00 94.25 106 ASN A C 1
ATOM 822 O O . ASN A 1 106 ? 4.178 2.080 -22.266 1.00 94.25 106 ASN A O 1
ATOM 826 N N . GLY A 1 107 ? 4.913 0.172 -23.195 1.00 94.88 107 GLY A N 1
ATOM 827 C CA . GLY A 1 107 ? 4.219 -0.715 -22.254 1.00 94.88 107 GLY A CA 1
ATOM 828 C C . GLY A 1 107 ? 4.675 -0.519 -20.804 1.00 94.88 107 GLY A C 1
ATOM 829 O O . GLY A 1 107 ? 3.858 -0.538 -19.880 1.00 94.88 107 GLY A O 1
ATOM 830 N N . MET A 1 108 ? 5.966 -0.245 -20.590 1.00 94.81 108 MET A N 1
ATOM 831 C CA . MET A 1 108 ? 6.486 0.133 -19.275 1.00 94.81 108 MET A CA 1
ATOM 832 C C . MET A 1 108 ? 5.899 1.469 -18.793 1.00 94.81 108 MET A C 1
ATOM 834 O O . MET A 1 108 ? 5.485 1.557 -17.638 1.00 94.81 108 MET A O 1
ATOM 838 N N . ILE A 1 109 ? 5.830 2.494 -19.654 1.00 94.62 109 ILE A N 1
ATOM 839 C CA . ILE A 1 109 ? 5.199 3.783 -19.312 1.00 94.62 109 ILE A CA 1
ATOM 840 C C . ILE A 1 109 ? 3.730 3.584 -18.933 1.00 94.62 109 ILE A C 1
ATOM 842 O O . ILE A 1 109 ? 3.299 4.097 -17.903 1.00 94.62 109 ILE A O 1
ATOM 846 N N . ASP A 1 110 ? 2.981 2.820 -19.728 1.00 95.06 110 ASP A N 1
ATOM 847 C CA . ASP A 1 110 ? 1.559 2.563 -19.487 1.00 95.06 110 ASP A CA 1
ATOM 848 C C . ASP A 1 110 ? 1.332 1.835 -18.155 1.00 95.06 110 ASP A C 1
ATOM 850 O O . ASP A 1 110 ? 0.456 2.213 -17.375 1.00 95.06 110 ASP A O 1
ATOM 854 N N . THR A 1 111 ? 2.185 0.856 -17.845 1.00 95.06 111 THR A N 1
ATOM 855 C CA . THR A 1 111 ? 2.156 0.143 -16.560 1.00 95.06 111 THR A CA 1
ATOM 856 C C . THR A 1 111 ? 2.423 1.091 -15.391 1.00 95.06 111 THR A C 1
ATOM 858 O O . THR A 1 111 ? 1.673 1.106 -14.415 1.00 95.06 111 THR A O 1
ATOM 861 N N . LEU A 1 112 ? 3.464 1.924 -15.492 1.00 94.31 112 LEU A N 1
ATOM 862 C CA . LEU A 1 112 ? 3.788 2.910 -14.458 1.00 94.31 112 LEU A CA 1
ATOM 863 C C . LEU A 1 112 ? 2.651 3.920 -14.261 1.00 94.31 112 LEU A C 1
ATOM 865 O O . LEU A 1 112 ? 2.311 4.243 -13.123 1.00 94.31 112 LEU A O 1
ATOM 869 N N . HIS A 1 113 ? 2.042 4.388 -15.351 1.00 93.00 113 HIS A N 1
ATOM 870 C CA . HIS A 1 113 ? 0.915 5.312 -15.302 1.00 93.00 113 HIS A CA 1
ATOM 871 C C . HIS A 1 113 ? -0.306 4.682 -14.612 1.00 93.00 113 HIS A C 1
ATOM 873 O O . HIS A 1 113 ? -0.904 5.314 -13.741 1.00 93.00 113 HIS A O 1
ATOM 879 N N . SER A 1 114 ? -0.636 3.425 -14.935 1.00 94.25 114 SER A N 1
ATOM 880 C CA . SER A 1 114 ? -1.713 2.678 -14.267 1.00 94.25 114 SER A CA 1
ATOM 881 C C . SER A 1 114 ? -1.454 2.526 -12.770 1.00 94.25 114 SER A C 1
ATOM 883 O O . SER A 1 114 ? -2.311 2.874 -11.965 1.00 94.25 114 SER A O 1
ATOM 885 N N . GLN A 1 115 ? -0.248 2.095 -12.386 1.00 94.81 115 GLN A N 1
ATOM 886 C CA . GLN A 1 115 ? 0.109 1.924 -10.976 1.00 94.81 115 GLN A CA 1
ATOM 887 C C . GLN A 1 115 ? -0.000 3.234 -10.181 1.00 94.81 115 GLN A C 1
ATOM 889 O O . GLN A 1 115 ? -0.436 3.229 -9.033 1.00 94.81 115 GLN A O 1
ATOM 894 N N . ILE A 1 116 ? 0.385 4.370 -10.772 1.00 93.06 116 ILE A N 1
ATOM 895 C CA . ILE A 1 116 ? 0.223 5.684 -10.129 1.00 93.06 116 ILE A CA 1
ATOM 896 C C . ILE A 1 116 ? -1.262 6.049 -9.997 1.00 93.06 116 ILE A C 1
ATOM 898 O O . ILE A 1 116 ? -1.662 6.616 -8.978 1.00 93.06 116 ILE A O 1
ATOM 902 N N . GLY A 1 117 ? -2.085 5.707 -10.990 1.00 93.56 117 GLY A N 1
ATOM 903 C CA . GLY A 1 117 ? -3.542 5.824 -10.907 1.00 93.56 117 GLY A CA 1
ATOM 904 C C . GLY A 1 117 ? -4.115 5.053 -9.716 1.00 93.56 117 GLY A C 1
ATOM 905 O O . GLY A 1 117 ? -4.823 5.639 -8.894 1.00 93.56 117 GLY A O 1
ATOM 906 N N . ASP A 1 118 ? -3.723 3.789 -9.565 1.00 94.75 118 ASP A N 1
ATOM 907 C CA . ASP A 1 118 ? -4.167 2.923 -8.466 1.00 94.75 118 ASP A CA 1
ATOM 908 C C . ASP A 1 118 ? -3.724 3.462 -7.098 1.00 94.75 118 ASP A C 1
ATOM 910 O O . ASP A 1 118 ? -4.500 3.469 -6.142 1.00 94.75 118 ASP A O 1
ATOM 914 N N . ILE A 1 119 ? -2.498 3.989 -6.995 1.00 95.12 119 ILE A N 1
ATOM 915 C CA . ILE A 1 119 ? -1.995 4.625 -5.765 1.00 95.12 119 ILE A CA 1
ATOM 916 C C . ILE A 1 119 ? -2.830 5.860 -5.404 1.00 95.12 119 ILE A C 1
ATOM 918 O O . ILE A 1 119 ? -3.187 6.042 -4.238 1.00 95.12 119 ILE A O 1
ATOM 922 N N . ASN A 1 120 ? -3.176 6.701 -6.380 1.00 93.81 120 ASN A N 1
ATOM 923 C CA . ASN A 1 120 ? -4.025 7.870 -6.141 1.00 93.81 120 ASN A CA 1
ATOM 924 C C . ASN A 1 120 ? -5.439 7.460 -5.697 1.00 93.81 120 ASN A C 1
ATOM 926 O O . ASN A 1 120 ? -5.994 8.043 -4.760 1.00 93.81 120 ASN A O 1
ATOM 930 N N . GLN A 1 121 ? -6.010 6.420 -6.309 1.00 94.56 121 GLN A N 1
ATOM 931 C CA . GLN A 1 121 ? -7.294 5.860 -5.884 1.00 94.56 121 GLN A CA 1
ATOM 932 C C . GLN A 1 121 ? -7.227 5.270 -4.465 1.00 94.56 121 GLN A C 1
ATOM 934 O O . GLN A 1 121 ? -8.125 5.490 -3.648 1.00 94.56 121 GLN A O 1
ATOM 939 N N . GLY A 1 122 ? -6.146 4.565 -4.133 1.00 94.88 122 GLY A N 1
ATOM 940 C CA . GLY A 1 122 ? -5.903 4.068 -2.781 1.00 94.88 122 GLY A CA 1
ATOM 941 C C . GLY A 1 122 ? -5.794 5.203 -1.761 1.00 94.88 122 GLY A C 1
ATOM 942 O O . GLY A 1 122 ? -6.410 5.139 -0.699 1.00 94.88 122 GLY A O 1
ATOM 943 N N . SER A 1 123 ? -5.083 6.279 -2.106 1.00 95.06 123 SER A N 1
ATOM 944 C CA . SER A 1 123 ? -4.915 7.464 -1.254 1.00 95.06 123 SER A CA 1
ATOM 945 C C . SER A 1 123 ? -6.246 8.168 -0.965 1.00 95.06 123 SER A C 1
ATOM 947 O O . SER A 1 123 ? -6.564 8.452 0.190 1.00 95.06 123 SER A O 1
ATOM 949 N N . THR A 1 124 ? -7.074 8.372 -1.995 1.00 94.69 124 THR A N 1
ATOM 950 C CA . THR A 1 124 ? -8.417 8.963 -1.830 1.00 94.69 124 THR A CA 1
ATOM 951 C C . THR A 1 124 ? -9.331 8.084 -0.976 1.00 94.69 124 THR A C 1
ATOM 953 O O . THR A 1 124 ? -9.983 8.585 -0.060 1.00 94.69 124 THR A O 1
ATOM 956 N N . SER A 1 125 ? -9.312 6.766 -1.194 1.00 94.69 125 SER A N 1
ATOM 957 C CA . SER A 1 125 ? -10.061 5.804 -0.373 1.00 94.69 125 SER A CA 1
ATOM 958 C C . SER A 1 125 ? -9.604 5.828 1.090 1.00 94.69 125 SER A C 1
ATOM 960 O O . SER A 1 125 ? -10.428 5.816 2.005 1.00 94.69 125 SER A O 1
ATOM 962 N N . MET A 1 126 ? -8.292 5.923 1.325 1.00 94.50 126 MET A N 1
ATOM 963 C CA . MET A 1 126 ? -7.710 6.046 2.662 1.00 94.50 126 MET A CA 1
ATOM 964 C C . MET A 1 126 ? -8.122 7.353 3.346 1.00 94.50 126 MET A C 1
ATOM 966 O O . MET A 1 126 ? -8.425 7.344 4.536 1.00 94.50 126 MET A O 1
ATOM 970 N N . GLN A 1 127 ? -8.195 8.464 2.613 1.00 94.75 127 GLN A N 1
ATOM 971 C CA . GLN A 1 127 ? -8.701 9.732 3.146 1.00 94.75 127 GLN A CA 1
ATOM 972 C C . GLN A 1 127 ? -10.179 9.655 3.533 1.00 94.75 127 GLN A C 1
ATOM 974 O O . GLN A 1 127 ? -10.547 10.127 4.608 1.00 94.75 127 GLN A O 1
ATOM 979 N N . SER A 1 128 ? -11.023 9.007 2.726 1.00 95.00 128 SER A N 1
ATOM 980 C CA . SER A 1 128 ? -12.426 8.769 3.095 1.00 95.00 128 SER A CA 1
ATOM 981 C C . SER A 1 128 ? -12.562 7.854 4.319 1.00 95.00 128 SER A C 1
ATOM 983 O O . SER A 1 128 ? -13.374 8.123 5.209 1.00 95.00 128 SER A O 1
ATOM 985 N N . ALA A 1 129 ? -11.741 6.804 4.407 1.00 93.75 129 ALA A N 1
ATOM 986 C CA . ALA A 1 129 ? -11.699 5.923 5.571 1.00 93.75 129 ALA A CA 1
ATOM 987 C C . ALA A 1 129 ? -11.239 6.672 6.834 1.00 93.75 129 ALA A C 1
ATOM 989 O O . ALA A 1 129 ? -11.856 6.526 7.886 1.00 93.75 129 ALA A O 1
ATOM 990 N N . ALA A 1 130 ? -10.214 7.521 6.726 1.00 94.50 130 ALA A N 1
ATOM 991 C CA . ALA A 1 130 ? -9.735 8.356 7.824 1.00 94.50 130 ALA A CA 1
ATOM 992 C C . ALA A 1 130 ? -10.810 9.341 8.312 1.00 94.50 130 ALA A C 1
ATOM 994 O O . ALA A 1 130 ? -11.024 9.453 9.515 1.00 94.50 130 ALA A O 1
ATOM 995 N N . ALA A 1 131 ? -11.538 9.991 7.398 1.00 94.12 131 ALA A N 1
ATOM 996 C CA . ALA A 1 131 ? -12.651 10.874 7.755 1.00 94.12 131 ALA A CA 1
ATOM 997 C C . ALA A 1 131 ? -13.786 10.118 8.472 1.00 94.12 131 ALA A C 1
ATOM 999 O O . ALA A 1 131 ? -14.345 10.604 9.454 1.00 94.12 131 ALA A O 1
ATOM 1000 N N . THR A 1 132 ? -14.092 8.900 8.018 1.00 94.38 132 THR A N 1
ATOM 1001 C CA . THR A 1 132 ? -15.088 8.032 8.667 1.00 94.38 132 THR A CA 1
ATOM 1002 C C . THR A 1 132 ? -14.637 7.623 10.070 1.00 94.38 132 THR A C 1
ATOM 1004 O O . THR A 1 132 ? -15.427 7.675 11.011 1.00 94.38 132 THR A O 1
ATOM 1007 N N . LEU A 1 133 ? -13.363 7.251 10.227 1.00 93.56 133 LEU A N 1
ATOM 1008 C CA . LEU A 1 133 ? -12.773 6.909 11.521 1.00 93.56 133 LEU A CA 1
ATOM 1009 C C . LEU A 1 133 ? -12.824 8.085 12.496 1.00 93.56 133 LEU A C 1
ATOM 1011 O O . LEU A 1 133 ? -13.203 7.884 13.646 1.00 93.56 133 LEU A O 1
ATOM 1015 N N . ASP A 1 134 ? -12.494 9.296 12.049 1.00 91.88 134 ASP A N 1
ATOM 1016 C CA . ASP A 1 134 ? -12.549 10.501 12.883 1.00 91.88 134 ASP A CA 1
ATOM 1017 C C . ASP A 1 134 ? -13.975 10.769 13.392 1.00 91.88 134 ASP A C 1
ATOM 1019 O O . ASP A 1 134 ? -14.207 10.931 14.594 1.00 91.88 134 ASP A O 1
ATOM 1023 N N . GLN A 1 135 ? -14.966 10.667 12.499 1.00 91.94 135 GLN A N 1
ATOM 1024 C CA . GLN A 1 135 ? -16.377 10.752 12.873 1.00 91.94 135 GLN A CA 1
ATOM 1025 C C . GLN A 1 135 ? -16.763 9.677 13.904 1.00 91.94 135 GLN A C 1
ATOM 1027 O O . GLN A 1 135 ? -17.474 9.955 14.874 1.00 91.94 135 GLN A O 1
ATOM 1032 N N . GLN A 1 136 ? -16.293 8.443 13.719 1.00 88.94 136 GLN A N 1
ATOM 1033 C CA . GLN A 1 136 ? -16.617 7.320 14.595 1.00 88.94 136 GLN A CA 1
ATOM 1034 C C . GLN A 1 136 ? -15.942 7.444 15.969 1.00 88.94 136 GLN A C 1
ATOM 1036 O O . GLN A 1 136 ? -16.574 7.148 16.984 1.00 88.94 136 GLN A O 1
ATOM 1041 N N . ILE A 1 137 ? -14.709 7.955 16.023 1.00 88.88 137 ILE A N 1
ATOM 1042 C CA . ILE A 1 137 ? -14.010 8.312 17.266 1.00 88.88 137 ILE A CA 1
ATOM 1043 C C . ILE A 1 137 ? -14.785 9.401 18.014 1.00 88.88 137 ILE A C 1
ATOM 1045 O O . ILE A 1 137 ? -14.955 9.293 19.232 1.00 88.88 137 ILE A O 1
ATOM 1049 N N . GLY A 1 138 ? -15.312 10.406 17.310 1.00 86.50 138 GLY A N 1
ATOM 1050 C CA . GLY A 1 138 ? -16.180 11.426 17.903 1.00 86.50 138 GLY A CA 1
ATOM 1051 C C . GLY A 1 138 ? -17.421 10.824 18.573 1.00 86.50 138 GLY A C 1
ATOM 1052 O O . GLY A 1 138 ? -17.706 11.116 19.739 1.00 86.50 138 GLY A O 1
ATOM 1053 N N . LEU A 1 139 ? -18.113 9.911 17.879 1.00 86.00 139 LEU A N 1
ATOM 1054 C CA . LEU A 1 139 ? -19.277 9.199 18.421 1.00 86.00 139 LEU A CA 1
ATOM 1055 C C . LEU A 1 139 ? -18.911 8.343 19.642 1.00 86.00 139 LEU A C 1
ATOM 1057 O O . LEU A 1 139 ? -19.548 8.476 20.689 1.00 86.00 139 LEU A O 1
ATOM 1061 N N . VAL A 1 140 ? -17.862 7.520 19.549 1.00 85.44 140 VAL A N 1
ATOM 1062 C CA . VAL A 1 140 ? -17.406 6.664 20.658 1.00 85.44 140 VAL A CA 1
ATOM 1063 C C . VAL A 1 140 ? -17.002 7.500 21.869 1.00 85.44 140 VAL A C 1
ATOM 1065 O O . VAL A 1 140 ? -17.385 7.160 22.981 1.00 85.44 140 VAL A O 1
ATOM 1068 N N . THR A 1 141 ? -16.305 8.622 21.680 1.00 84.62 141 THR A N 1
ATOM 1069 C CA . THR A 1 141 ? -15.903 9.519 22.781 1.00 84.62 141 THR A CA 1
ATOM 1070 C C . THR A 1 141 ? -17.120 10.116 23.496 1.00 84.62 141 THR A C 1
ATOM 1072 O O . THR A 1 141 ? -17.150 10.206 24.731 1.00 84.62 141 THR A O 1
ATOM 1075 N N . SER A 1 142 ? -18.157 10.483 22.736 1.00 81.69 142 SER A N 1
ATOM 1076 C CA . SER A 1 142 ? -19.404 11.000 23.307 1.00 81.69 142 SER A CA 1
ATOM 1077 C C . SER A 1 142 ? -20.168 9.929 24.103 1.00 81.69 142 SER A C 1
ATOM 1079 O O . SER A 1 142 ? -20.570 10.176 25.243 1.00 81.69 142 SER A O 1
ATOM 1081 N N . GLU A 1 143 ? -20.274 8.706 23.576 1.00 80.69 143 GLU A N 1
ATOM 1082 C CA . GLU A 1 143 ? -20.914 7.580 24.265 1.00 80.69 143 GLU A CA 1
ATOM 1083 C C . GLU A 1 143 ? -20.088 7.099 25.468 1.00 80.69 143 GLU A C 1
ATOM 1085 O O . GLU A 1 143 ? -20.638 6.771 26.519 1.00 80.69 143 GLU A O 1
ATOM 1090 N N . GLN A 1 144 ? -18.760 7.156 25.386 1.00 74.06 144 GLN A N 1
ATOM 1091 C CA . GLN A 1 144 ? -17.855 6.820 26.484 1.00 74.06 144 GLN A CA 1
ATOM 1092 C C . GLN A 1 144 ? -18.063 7.732 27.699 1.00 74.06 144 GLN A C 1
ATOM 1094 O O . GLN A 1 144 ? -18.007 7.260 28.835 1.00 74.06 144 GLN A O 1
ATOM 1099 N N . SER A 1 145 ? -18.391 9.010 27.484 1.00 79.06 145 SER A N 1
ATOM 1100 C CA . SER A 1 145 ? -18.764 9.920 28.576 1.00 79.06 145 SER A CA 1
ATOM 1101 C C . SER A 1 145 ? -20.055 9.471 29.275 1.00 79.06 145 SER A C 1
ATOM 1103 O O . SER A 1 145 ? -20.142 9.506 30.506 1.00 79.06 145 SER A O 1
ATOM 1105 N N . ARG A 1 146 ? -21.043 8.968 28.519 1.00 79.31 146 ARG A N 1
ATOM 1106 C CA . ARG A 1 146 ? -22.275 8.392 29.091 1.00 79.31 146 ARG A CA 1
ATOM 1107 C C . ARG A 1 146 ? -21.982 7.122 29.882 1.00 79.31 146 ARG A C 1
ATOM 1109 O O . ARG A 1 146 ? -22.492 6.972 30.993 1.00 79.31 146 ARG A O 1
ATOM 1116 N N . VAL A 1 147 ? -21.132 6.246 29.343 1.00 81.62 147 VAL A N 1
ATOM 1117 C CA . VAL A 1 147 ? -20.699 5.016 30.018 1.00 81.62 147 VAL A CA 1
ATOM 1118 C C . VAL A 1 147 ? -19.973 5.338 31.322 1.00 81.62 147 VAL A C 1
ATOM 1120 O O . VAL A 1 147 ? -20.244 4.676 32.317 1.00 81.62 147 VAL A O 1
ATOM 1123 N N . GLN A 1 148 ? -19.122 6.367 31.372 1.00 79.25 148 GLN A N 1
ATOM 1124 C CA . GLN A 1 148 ? -18.450 6.774 32.614 1.00 79.25 148 GLN A CA 1
ATOM 1125 C C . GLN A 1 148 ? -19.437 7.257 33.680 1.00 79.25 148 GLN A C 1
ATOM 1127 O O . GLN A 1 148 ? -19.384 6.793 34.816 1.00 79.25 148 GLN A O 1
ATOM 1132 N N . ILE A 1 149 ? -20.404 8.103 33.311 1.00 83.81 149 ILE A N 1
ATOM 1133 C CA . ILE A 1 149 ? -21.455 8.543 34.245 1.00 83.81 149 ILE A CA 1
ATOM 1134 C C . ILE A 1 149 ? -22.278 7.345 34.741 1.00 83.81 149 ILE A C 1
ATOM 1136 O O . ILE A 1 149 ? -22.636 7.270 35.919 1.00 83.81 149 ILE A O 1
ATOM 1140 N N . GLN A 1 150 ? -22.591 6.391 33.861 1.00 83.75 150 GLN A N 1
ATOM 1141 C CA . GLN A 1 150 ? -23.293 5.167 34.242 1.00 83.75 150 GLN A CA 1
ATOM 1142 C C . GLN A 1 150 ? -22.440 4.291 35.168 1.00 83.75 150 GLN A C 1
ATOM 1144 O O . GLN A 1 150 ? -22.963 3.755 36.144 1.00 83.75 150 GLN A O 1
ATOM 1149 N N . ARG A 1 151 ? -21.133 4.195 34.912 1.00 82.88 151 ARG A N 1
ATOM 1150 C CA . ARG A 1 151 ? -20.169 3.473 35.748 1.00 82.88 151 ARG A CA 1
ATOM 1151 C C . ARG A 1 151 ? -20.118 4.061 37.156 1.00 82.88 151 ARG A C 1
ATOM 1153 O O . ARG A 1 151 ? -20.268 3.309 38.114 1.00 82.88 151 ARG A O 1
ATOM 1160 N N . ASP A 1 152 ? -20.045 5.385 37.282 1.00 87.88 152 ASP A N 1
ATOM 1161 C CA . ASP A 1 152 ? -20.088 6.079 38.576 1.00 87.88 152 ASP A CA 1
ATOM 1162 C C . ASP A 1 152 ? -21.392 5.814 39.337 1.00 87.88 152 ASP A C 1
ATOM 1164 O O . ASP A 1 152 ? -21.384 5.634 40.556 1.00 87.88 152 ASP A O 1
ATOM 1168 N N . ARG A 1 153 ? -22.533 5.757 38.635 1.00 84.12 153 ARG A N 1
ATOM 1169 C CA . ARG A 1 153 ? -23.823 5.407 39.257 1.00 84.12 153 ARG A CA 1
ATOM 1170 C C . ARG A 1 153 ? -23.837 3.974 39.776 1.00 84.12 153 ARG A C 1
ATOM 1172 O O . ARG A 1 153 ? -24.326 3.746 40.879 1.00 84.12 153 ARG A O 1
ATOM 1179 N N . VAL A 1 154 ? -23.306 3.025 39.006 1.00 89.44 154 VAL A N 1
ATOM 1180 C CA . VAL A 1 154 ? -23.211 1.620 39.426 1.00 89.44 154 VAL A CA 1
ATOM 1181 C C . VAL A 1 154 ? -22.293 1.486 40.638 1.00 89.44 154 VAL A C 1
ATOM 1183 O O . VAL A 1 154 ? -22.686 0.847 41.608 1.00 89.44 154 VAL A O 1
ATOM 1186 N N . VAL A 1 155 ? -21.125 2.137 40.631 1.00 91.75 155 VAL A N 1
ATOM 1187 C CA . VAL A 1 155 ? -20.206 2.145 41.782 1.00 91.75 155 VAL A CA 1
ATOM 1188 C C . VAL A 1 155 ? -20.911 2.678 43.030 1.00 91.75 155 VAL A C 1
ATOM 1190 O O . VAL A 1 155 ? -20.896 2.013 44.061 1.00 91.75 155 VAL A O 1
ATOM 1193 N N . LYS A 1 156 ? -21.621 3.810 42.926 1.00 88.94 156 LYS A N 1
ATOM 1194 C CA . LYS A 1 156 ? -22.396 4.369 44.049 1.00 88.94 156 LYS A CA 1
ATOM 1195 C C . LYS A 1 156 ? -23.494 3.426 44.549 1.00 88.94 156 LYS A C 1
ATOM 1197 O O . LYS A 1 156 ? -23.705 3.319 45.754 1.00 88.94 156 LYS A O 1
ATOM 1202 N N . ALA A 1 157 ? -24.198 2.744 43.647 1.00 90.12 157 ALA A N 1
ATOM 1203 C CA . ALA A 1 157 ? -25.226 1.776 44.024 1.00 90.12 157 ALA A CA 1
ATOM 1204 C C . ALA A 1 157 ? -24.631 0.563 44.759 1.00 90.12 157 ALA A C 1
ATOM 1206 O O . ALA A 1 157 ? -25.200 0.109 45.751 1.00 90.12 157 ALA A O 1
ATOM 1207 N N . VAL A 1 158 ? -23.475 0.067 44.308 1.00 88.88 158 VAL A N 1
ATOM 1208 C CA . VAL A 1 158 ? -22.736 -1.023 44.968 1.00 88.88 158 VAL A CA 1
ATOM 1209 C C . VAL A 1 158 ? -22.248 -0.604 46.359 1.00 88.88 158 VAL A C 1
ATOM 1211 O O . VAL A 1 158 ? -22.362 -1.386 47.306 1.00 88.88 158 VAL A O 1
ATOM 1214 N N . ASP A 1 159 ? -21.778 0.634 46.512 1.00 89.38 159 ASP A N 1
ATOM 1215 C CA . ASP A 1 159 ? -21.379 1.197 47.810 1.00 89.38 159 ASP A CA 1
ATOM 1216 C C . ASP A 1 159 ? -22.565 1.235 48.788 1.00 89.38 159 ASP A C 1
ATOM 1218 O O . ASP A 1 159 ? -22.489 0.744 49.918 1.00 89.38 159 ASP A O 1
ATOM 1222 N N . HIS A 1 160 ? -23.715 1.730 48.320 1.00 88.69 160 HIS A N 1
ATOM 1223 C CA . HIS A 1 160 ? -24.940 1.776 49.116 1.00 88.69 160 HIS A CA 1
ATOM 1224 C C . HIS A 1 160 ? -25.445 0.374 49.499 1.00 88.69 160 HIS A C 1
ATOM 1226 O O . HIS A 1 160 ? -25.900 0.156 50.626 1.00 88.69 160 HIS A O 1
ATOM 1232 N N . LEU A 1 161 ? -25.359 -0.595 48.583 1.00 88.62 161 LEU A N 1
ATOM 1233 C CA . LEU A 1 161 ? -25.708 -1.993 48.852 1.00 88.62 161 LEU A CA 1
ATOM 1234 C C . LEU A 1 161 ? -24.793 -2.617 49.907 1.00 88.62 161 LEU A C 1
ATOM 1236 O O . LEU A 1 161 ? -25.284 -3.337 50.773 1.00 88.62 161 LEU A O 1
ATOM 1240 N N . SER A 1 162 ? -23.495 -2.314 49.877 1.00 90.94 162 SER A N 1
ATOM 1241 C CA . SER A 1 162 ? -22.529 -2.824 50.858 1.00 90.94 162 SER A CA 1
ATOM 1242 C C . SER A 1 162 ? -22.834 -2.306 52.266 1.00 90.94 162 SER A C 1
ATOM 1244 O O . SER A 1 162 ? -22.903 -3.091 53.215 1.00 90.94 162 SER A O 1
ATOM 1246 N N . LEU A 1 163 ? -23.120 -1.005 52.395 1.00 89.56 163 LEU A N 1
ATOM 1247 C CA . LEU A 1 163 ? -23.559 -0.399 53.658 1.00 89.56 163 LEU A CA 1
ATOM 1248 C C . LEU A 1 163 ? -24.885 -0.999 54.153 1.00 89.56 163 LEU A C 1
ATOM 1250 O O . LEU A 1 163 ? -25.018 -1.342 55.329 1.00 89.56 163 LEU A O 1
ATOM 1254 N N . SER A 1 164 ? -25.849 -1.186 53.249 1.00 88.56 164 SER A N 1
ATOM 1255 C CA . SER A 1 164 ? -27.147 -1.794 53.573 1.00 88.56 164 SER A CA 1
ATOM 1256 C C . SER A 1 164 ? -27.006 -3.259 54.002 1.00 88.56 164 SER A C 1
ATOM 1258 O O . SER A 1 164 ? -27.685 -3.699 54.927 1.00 88.56 164 SER A O 1
ATOM 1260 N N . GLY A 1 165 ? -26.104 -4.017 53.372 1.00 88.25 165 GLY A N 1
ATOM 1261 C CA . GLY A 1 165 ? -25.807 -5.405 53.727 1.00 88.25 165 GLY A CA 1
ATOM 1262 C C . GLY A 1 165 ? -25.193 -5.538 55.122 1.00 88.25 165 GLY A C 1
ATOM 1263 O O . GLY A 1 165 ? -25.582 -6.428 55.883 1.00 88.25 165 GLY A O 1
ATOM 1264 N N . ALA A 1 166 ? -24.296 -4.620 55.498 1.00 90.94 166 ALA A N 1
ATOM 1265 C CA . ALA A 1 166 ? -23.751 -4.558 56.853 1.00 90.94 166 ALA A CA 1
ATOM 1266 C C . ALA A 1 166 ? -24.849 -4.267 57.892 1.00 90.94 166 ALA A C 1
ATOM 1268 O O . ALA A 1 166 ? -24.955 -4.982 58.890 1.00 90.94 166 ALA A O 1
ATOM 1269 N N . ALA A 1 167 ? -25.720 -3.288 57.622 1.00 90.06 167 ALA A N 1
ATOM 1270 C CA . ALA A 1 167 ? -26.848 -2.957 58.497 1.00 90.06 167 ALA A CA 1
ATOM 1271 C C . ALA A 1 167 ? -27.854 -4.117 58.632 1.00 90.06 167 ALA A C 1
ATOM 1273 O O . ALA A 1 167 ? -28.312 -4.418 59.733 1.00 90.06 167 ALA A O 1
ATOM 1274 N N . LEU A 1 168 ? -28.162 -4.813 57.532 1.00 90.00 168 LEU A N 1
ATOM 1275 C CA . LEU A 1 168 ? -29.024 -5.997 57.546 1.00 90.00 168 LEU A CA 1
ATOM 1276 C C . LEU A 1 168 ? -28.411 -7.131 58.373 1.00 90.00 168 LEU A C 1
ATOM 1278 O O . LEU A 1 168 ? -29.119 -7.792 59.130 1.00 90.00 168 LEU A O 1
ATOM 1282 N N . THR A 1 169 ? -27.102 -7.351 58.247 1.00 92.06 169 THR A N 1
ATOM 1283 C CA . THR A 1 169 ? -26.389 -8.377 59.019 1.00 92.06 169 THR A CA 1
ATOM 1284 C C . THR A 1 169 ? -26.451 -8.077 60.515 1.00 92.06 169 THR A C 1
ATOM 1286 O O . THR A 1 169 ? -26.708 -8.984 61.309 1.00 92.06 169 THR A O 1
ATOM 1289 N N . ASP A 1 170 ? -26.282 -6.814 60.912 1.00 93.19 170 ASP A N 1
ATOM 1290 C CA . ASP A 1 170 ? -26.395 -6.414 62.317 1.00 93.19 170 ASP A CA 1
ATOM 1291 C C . ASP A 1 170 ? -27.836 -6.542 62.840 1.00 93.19 170 ASP A C 1
ATOM 1293 O O . ASP A 1 170 ? -28.061 -7.112 63.911 1.00 93.19 170 ASP A O 1
ATOM 1297 N N . ALA A 1 171 ? -28.833 -6.146 62.041 1.00 90.12 171 ALA A N 1
ATOM 1298 C CA . ALA A 1 171 ? -30.245 -6.346 62.365 1.00 90.12 171 ALA A CA 1
ATOM 1299 C C . ALA A 1 171 ? -30.597 -7.836 62.526 1.00 90.12 171 ALA A C 1
ATOM 1301 O O . ALA A 1 171 ? -31.254 -8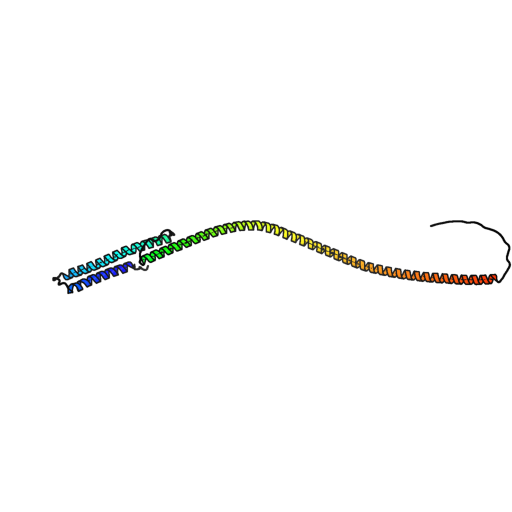.218 63.495 1.00 90.12 171 ALA A O 1
ATOM 1302 N N . LEU A 1 172 ? -30.113 -8.701 61.628 1.00 90.69 172 LEU A N 1
ATOM 1303 C CA . LEU A 1 172 ? -30.266 -10.155 61.738 1.00 90.69 172 LEU A CA 1
ATOM 1304 C C . LEU A 1 172 ? -29.588 -10.701 62.995 1.00 90.69 172 LEU A C 1
ATOM 1306 O O . LEU A 1 172 ? -30.144 -11.577 63.660 1.00 90.69 172 LEU A O 1
ATOM 1310 N N . ARG A 1 173 ? -28.417 -10.170 63.365 1.00 94.12 173 ARG A N 1
ATOM 1311 C CA . ARG A 1 173 ? -27.735 -10.535 64.611 1.00 94.12 173 ARG A CA 1
ATOM 1312 C C . ARG A 1 173 ? -28.573 -10.143 65.828 1.00 94.12 173 ARG A C 1
ATOM 1314 O O . ARG A 1 173 ? -28.734 -10.960 66.736 1.00 94.12 173 ARG A O 1
ATOM 1321 N N . HIS A 1 174 ? -29.146 -8.941 65.827 1.00 93.69 174 HIS A N 1
ATOM 1322 C CA . HIS A 1 174 ? -30.023 -8.450 66.890 1.00 93.69 174 HIS A CA 1
ATOM 1323 C C . HIS A 1 174 ? -31.297 -9.299 67.017 1.00 93.69 174 HIS A C 1
ATOM 1325 O O . HIS A 1 174 ? -31.621 -9.764 68.111 1.00 93.69 174 HIS A O 1
ATOM 1331 N N . VAL A 1 175 ? -31.972 -9.586 65.898 1.00 93.38 175 VAL A N 1
ATOM 1332 C CA . VAL A 1 175 ? -33.143 -10.479 65.853 1.00 93.38 175 VAL A CA 1
ATOM 1333 C C . VAL A 1 175 ? -32.776 -11.888 66.318 1.00 93.38 175 VAL A C 1
ATOM 1335 O O . VAL A 1 175 ? -33.525 -12.483 67.084 1.00 93.38 175 VAL A O 1
ATOM 1338 N N . GLY A 1 176 ? -31.614 -12.418 65.929 1.00 91.94 176 GLY A N 1
ATOM 1339 C CA . GLY A 1 176 ? -31.146 -13.735 66.364 1.00 91.94 176 GLY A CA 1
ATOM 1340 C C . GLY A 1 176 ? -30.915 -13.820 67.876 1.00 91.94 176 GLY A C 1
ATOM 1341 O O . GLY A 1 176 ? -31.317 -14.796 68.512 1.00 91.94 176 GLY A O 1
ATOM 1342 N N . VAL A 1 177 ? -30.316 -12.787 68.478 1.00 94.56 177 VAL A N 1
ATOM 1343 C CA . VAL A 1 177 ? -30.159 -12.696 69.941 1.00 94.56 177 VAL A CA 1
ATOM 1344 C C . VAL A 1 177 ? -31.522 -12.560 70.624 1.00 94.56 177 VAL A C 1
ATOM 1346 O O . VAL A 1 177 ? -31.780 -13.252 71.610 1.00 94.56 177 VAL A O 1
ATOM 1349 N N . GLN A 1 178 ? -32.419 -11.737 70.078 1.00 92.56 178 GLN A N 1
ATOM 1350 C CA . GLN A 1 178 ? -33.769 -11.554 70.609 1.00 92.56 178 GLN A CA 1
ATOM 1351 C C . GLN A 1 178 ? -34.594 -12.845 70.538 1.00 92.56 178 GLN A C 1
ATOM 1353 O O . GLN A 1 178 ? -35.229 -13.213 71.523 1.00 92.56 178 GLN A O 1
ATOM 1358 N N . ALA A 1 179 ? -34.532 -13.576 69.424 1.00 91.50 179 ALA A N 1
ATOM 1359 C CA . ALA A 1 179 ? -35.192 -14.866 69.251 1.00 91.50 179 ALA A CA 1
ATOM 1360 C C . ALA A 1 179 ? -34.670 -15.906 70.253 1.00 91.50 179 ALA A C 1
ATOM 1362 O O . ALA A 1 179 ? -35.469 -16.603 70.876 1.00 91.50 179 ALA A O 1
ATOM 1363 N N . ARG A 1 180 ? -33.348 -15.965 70.485 1.00 93.44 180 ARG A N 1
ATOM 1364 C CA . ARG A 1 180 ? -32.753 -16.835 71.520 1.00 93.44 180 ARG A CA 1
ATOM 1365 C C . ARG A 1 180 ? -33.225 -16.466 72.928 1.00 93.44 180 ARG A C 1
ATOM 1367 O O . ARG A 1 180 ? -33.574 -17.355 73.701 1.00 93.44 180 ARG A O 1
ATOM 1374 N N . ALA A 1 181 ? -33.283 -15.175 73.256 1.00 92.62 181 ALA A N 1
ATOM 1375 C CA . ALA A 1 181 ? -33.803 -14.711 74.544 1.00 92.62 181 ALA A CA 1
ATOM 1376 C C . ALA A 1 181 ? -35.293 -15.058 74.720 1.00 92.62 181 ALA A C 1
ATOM 1378 O O . ALA A 1 181 ? -35.720 -15.460 75.802 1.00 92.62 181 ALA A O 1
ATOM 1379 N N . MET A 1 182 ? -36.081 -14.943 73.649 1.00 89.31 182 MET A N 1
ATOM 1380 C CA . MET A 1 182 ? -37.502 -15.288 73.643 1.00 89.31 182 MET A CA 1
ATOM 1381 C C . MET A 1 182 ? -37.724 -16.796 73.809 1.00 89.31 182 MET A C 1
ATOM 1383 O O . MET A 1 182 ? -38.586 -17.196 74.587 1.00 89.31 182 MET A O 1
ATOM 1387 N N . GLN A 1 183 ? -36.913 -17.623 73.145 1.00 89.69 183 GLN A N 1
AT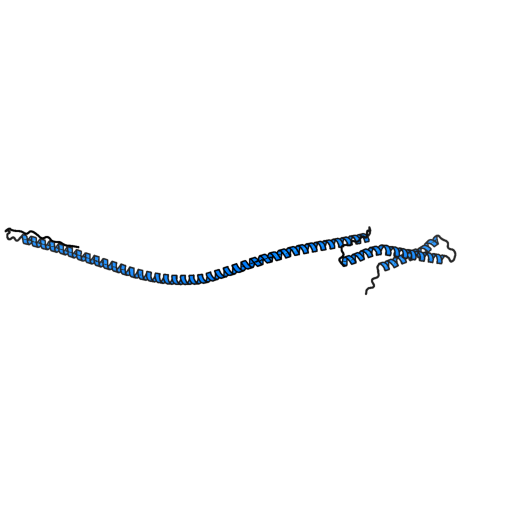OM 1388 C CA . GLN A 1 183 ? -36.945 -19.079 73.283 1.00 89.69 183 GLN A CA 1
ATOM 1389 C C . GLN A 1 183 ? -36.616 -19.515 74.716 1.00 89.69 183 GLN A C 1
ATOM 1391 O O . GLN A 1 183 ? -37.380 -20.270 75.309 1.00 89.69 183 GLN A O 1
ATOM 1396 N N . SER A 1 184 ? -35.552 -18.969 75.315 1.00 92.38 184 SER A N 1
ATOM 1397 C CA . SER A 1 184 ? -35.204 -19.244 76.717 1.00 92.38 184 SER A CA 1
ATOM 1398 C C . SER A 1 184 ? -36.328 -18.841 77.681 1.00 92.38 184 SER A C 1
ATOM 1400 O O . SER A 1 184 ? -36.687 -19.602 78.582 1.00 92.38 184 SER A O 1
ATOM 1402 N N . ARG A 1 185 ? -36.948 -17.673 77.463 1.00 90.88 185 ARG A N 1
ATOM 1403 C CA . ARG A 1 185 ? -38.104 -17.228 78.258 1.00 90.88 185 ARG A CA 1
ATOM 1404 C C . ARG A 1 185 ? -39.322 -18.141 78.063 1.00 90.88 185 ARG A C 1
ATOM 1406 O O . ARG A 1 185 ? -40.056 -18.377 79.019 1.00 90.88 185 ARG A O 1
ATOM 1413 N N . SER A 1 186 ? -39.530 -18.661 76.854 1.00 90.88 186 SER A N 1
ATOM 1414 C CA . SER A 1 186 ? -40.599 -19.616 76.539 1.00 90.88 186 SER A CA 1
ATOM 1415 C C . SER A 1 186 ? -40.395 -20.952 77.258 1.00 90.88 186 SER A C 1
ATOM 1417 O O . SER A 1 186 ? -41.321 -21.448 77.894 1.00 90.88 186 SER A O 1
ATOM 1419 N N . GLU A 1 187 ? -39.176 -21.495 77.254 1.00 91.31 187 GLU A N 1
ATOM 1420 C CA . GLU A 1 187 ? -38.823 -22.716 77.995 1.00 91.31 187 GLU A CA 1
ATOM 1421 C C . GLU A 1 187 ? -39.026 -22.542 79.505 1.00 91.31 187 GLU A C 1
ATOM 1423 O O . GLU A 1 187 ? -39.638 -23.390 80.160 1.00 91.31 187 GLU A O 1
ATOM 1428 N N . GLN A 1 188 ? -38.602 -21.402 80.058 1.00 91.88 188 GLN A N 1
ATOM 1429 C CA . GLN A 1 188 ? -38.850 -21.067 81.461 1.00 91.88 188 GLN A CA 1
ATOM 1430 C C . GLN A 1 188 ? -40.352 -20.979 81.770 1.00 91.88 188 GLN A C 1
ATOM 1432 O O . GLN A 1 188 ? -40.811 -21.509 82.785 1.00 91.88 188 GLN A O 1
ATOM 1437 N N . SER A 1 189 ? -41.124 -20.327 80.897 1.00 88.56 189 SER A N 1
ATOM 1438 C CA . SER A 1 189 ? -42.576 -20.220 81.042 1.00 88.56 189 SER A CA 1
ATOM 1439 C C . SER A 1 189 ? -43.249 -21.592 80.979 1.00 88.56 189 SER A C 1
ATOM 1441 O O . SER A 1 189 ? -44.078 -21.885 81.836 1.00 88.56 189 SER A O 1
ATOM 1443 N N . GLN A 1 190 ? -42.851 -22.473 80.054 1.00 90.12 190 GLN A N 1
ATOM 1444 C CA . GLN A 1 190 ? -43.356 -23.848 80.005 1.00 90.12 190 GLN A CA 1
ATOM 1445 C C . GLN A 1 190 ? -43.062 -24.612 81.299 1.00 90.12 190 GLN A C 1
ATOM 1447 O O . GLN A 1 190 ? -43.952 -25.284 81.820 1.00 90.12 190 GLN A O 1
ATOM 1452 N N . GLY A 1 191 ? -41.864 -24.458 81.871 1.00 91.44 191 GLY A N 1
ATOM 1453 C CA . GLY A 1 191 ? -41.537 -25.031 83.179 1.00 91.44 191 GLY A CA 1
ATOM 1454 C C . GLY A 1 191 ? -42.470 -24.530 84.290 1.00 91.44 191 GLY A C 1
ATOM 1455 O O . GLY A 1 191 ? -43.026 -25.328 85.049 1.00 91.44 191 GLY A O 1
ATOM 1456 N N . GLN A 1 192 ? -42.714 -23.218 84.356 1.00 89.31 192 GLN A N 1
ATOM 1457 C CA . GLN A 1 192 ? -43.640 -22.615 85.327 1.00 89.31 192 GLN A CA 1
ATOM 1458 C C . GLN A 1 192 ? -45.097 -23.059 85.123 1.00 89.31 192 GLN A C 1
ATOM 1460 O O . GLN A 1 192 ? -45.803 -23.339 86.098 1.00 89.31 192 GLN A O 1
ATOM 1465 N N . ILE A 1 193 ? -45.547 -23.158 83.870 1.00 92.06 193 ILE A N 1
ATOM 1466 C CA . ILE A 1 193 ? -46.880 -23.658 83.514 1.00 92.06 193 ILE A CA 1
ATOM 1467 C C . ILE A 1 193 ? -47.015 -25.116 83.953 1.00 92.06 193 ILE A C 1
ATOM 1469 O O . ILE A 1 193 ? -48.008 -25.471 84.586 1.00 92.06 193 ILE A O 1
ATOM 1473 N N . SER A 1 194 ? -46.001 -25.946 83.699 1.00 93.12 194 SER A N 1
ATOM 1474 C CA . SER A 1 194 ? -45.993 -27.348 84.117 1.00 93.12 194 SER A CA 1
ATOM 1475 C C . SER A 1 194 ? -46.051 -27.487 85.644 1.00 93.12 194 SER A C 1
ATOM 1477 O O . SER A 1 194 ? -46.817 -28.301 86.162 1.00 93.12 194 SER A O 1
ATOM 1479 N N . HIS A 1 195 ? -45.310 -26.659 86.388 1.00 93.62 195 HIS A N 1
ATOM 1480 C CA . HIS A 1 195 ? -45.398 -26.616 87.853 1.00 93.62 195 HIS A CA 1
ATOM 1481 C C . HIS A 1 195 ? -46.783 -26.179 88.354 1.00 93.62 195 HIS A C 1
ATOM 1483 O O . HIS A 1 195 ? -47.309 -26.755 89.314 1.00 93.62 195 HIS A O 1
ATOM 1489 N N . SER A 1 196 ? -47.396 -25.192 87.699 1.00 92.00 196 SER A N 1
ATOM 1490 C CA . SER A 1 196 ? -48.741 -24.711 88.040 1.00 92.00 196 SER A CA 1
ATOM 1491 C C . SER A 1 196 ? -49.803 -25.779 87.770 1.00 92.00 196 SER A C 1
ATOM 1493 O O . SER A 1 196 ? -50.644 -26.032 88.628 1.00 92.00 196 SER A O 1
ATOM 1495 N N . MET A 1 197 ? -49.716 -26.472 86.630 1.00 91.25 197 MET A N 1
ATOM 1496 C CA . MET A 1 197 ? -50.575 -27.609 86.275 1.00 91.25 197 MET A CA 1
ATOM 1497 C C . MET A 1 197 ? -50.512 -28.719 87.329 1.00 91.25 197 MET A C 1
ATOM 1499 O O . MET A 1 197 ? -51.552 -29.162 87.813 1.00 91.25 197 MET A O 1
ATOM 1503 N N . ASN A 1 198 ? -49.308 -29.113 87.753 1.00 94.44 198 ASN A N 1
ATOM 1504 C CA . ASN A 1 198 ? -49.137 -30.122 88.805 1.00 94.44 198 ASN A CA 1
ATOM 1505 C C . ASN A 1 198 ? -49.749 -29.671 90.142 1.00 94.44 198 ASN A C 1
ATOM 1507 O O . ASN A 1 198 ? -50.414 -30.453 90.826 1.00 94.44 198 ASN A O 1
ATOM 1511 N N . SER A 1 199 ? -49.577 -28.395 90.495 1.00 94.69 199 SER A N 1
ATOM 1512 C CA . SER A 1 199 ? -50.154 -27.820 91.714 1.00 94.69 199 SER A CA 1
ATOM 1513 C C . SER A 1 199 ? -51.686 -27.830 91.671 1.00 94.69 199 SER A C 1
ATOM 1515 O O . SER A 1 199 ? -52.316 -28.264 92.637 1.00 94.69 199 SER A O 1
ATOM 1517 N N . ILE A 1 200 ? -52.289 -27.449 90.539 1.00 92.56 200 ILE A N 1
ATOM 1518 C CA . ILE A 1 200 ? -53.744 -27.513 90.316 1.00 92.56 200 ILE A CA 1
ATOM 1519 C C . ILE A 1 200 ? -54.247 -28.954 90.441 1.00 92.56 200 ILE A C 1
ATOM 1521 O O . ILE A 1 200 ? -55.236 -29.195 91.131 1.00 92.56 200 ILE A O 1
ATOM 1525 N N . HIS A 1 201 ? -53.545 -29.919 89.841 1.00 94.69 201 HIS A N 1
ATOM 1526 C CA . HIS A 1 201 ? -53.911 -31.334 89.933 1.00 94.69 201 HIS A CA 1
ATOM 1527 C C . HIS A 1 201 ? -53.909 -31.825 91.388 1.00 94.69 201 HIS A C 1
ATOM 1529 O O . HIS A 1 201 ? -54.853 -32.478 91.836 1.00 94.69 201 HIS A O 1
ATOM 1535 N N . SER A 1 202 ? -52.887 -31.447 92.162 1.00 93.94 202 SER A N 1
ATOM 1536 C CA . SER A 1 202 ? -52.809 -31.784 93.588 1.00 93.94 202 SER A CA 1
ATOM 1537 C C . SER A 1 202 ? -53.915 -31.115 94.418 1.00 93.94 202 SER A C 1
ATOM 1539 O O . SER A 1 202 ? -54.469 -31.738 95.323 1.00 93.94 202 SER A O 1
ATOM 1541 N N . ALA A 1 203 ? -54.293 -29.875 94.090 1.00 91.12 203 ALA A N 1
ATOM 1542 C CA . ALA A 1 203 ? -55.391 -29.172 94.745 1.00 91.12 203 ALA A CA 1
ATOM 1543 C C . ALA A 1 203 ? -56.741 -29.833 94.435 1.00 91.12 203 ALA A C 1
ATOM 1545 O O . ALA A 1 203 ? -57.523 -30.067 95.354 1.00 91.12 203 ALA A O 1
ATOM 1546 N N . MET A 1 204 ? -56.987 -30.213 93.177 1.00 92.12 204 MET A N 1
ATOM 1547 C CA . MET A 1 204 ? -58.181 -30.977 92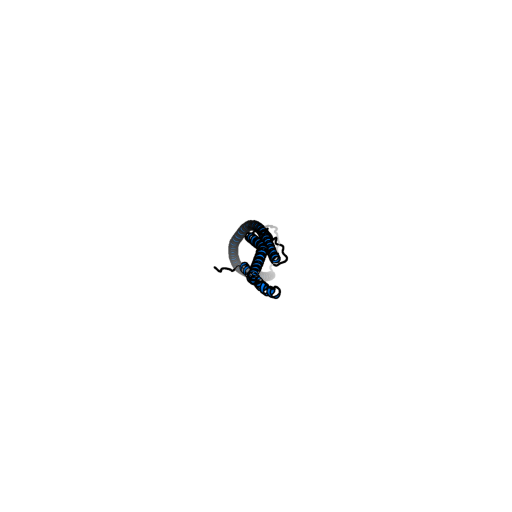.798 1.00 92.12 204 MET A CA 1
ATOM 1548 C C . MET A 1 204 ? -58.256 -32.320 93.529 1.00 92.12 204 MET A C 1
ATOM 1550 O O . MET A 1 204 ? -59.326 -32.690 94.008 1.00 92.12 204 MET A O 1
ATOM 1554 N N . ALA A 1 205 ? -57.132 -33.028 93.684 1.00 93.44 205 ALA A N 1
ATOM 1555 C CA . ALA A 1 205 ? -57.088 -34.264 94.465 1.00 93.44 205 ALA A CA 1
ATOM 1556 C C . ALA A 1 205 ? -57.472 -34.029 95.939 1.00 93.44 205 ALA A C 1
ATOM 1558 O O . ALA A 1 205 ? -58.303 -34.761 96.475 1.00 93.44 205 ALA A O 1
ATOM 1559 N N . ARG A 1 206 ? -56.952 -32.963 96.571 1.00 92.88 206 ARG A N 1
ATOM 1560 C CA . ARG A 1 206 ? -57.328 -32.570 97.945 1.00 92.88 206 ARG A CA 1
ATOM 1561 C C . ARG A 1 206 ? -58.805 -32.196 98.063 1.00 92.88 206 ARG A C 1
ATOM 1563 O O . ARG A 1 206 ? -59.445 -32.558 99.046 1.00 92.88 206 ARG A O 1
ATOM 1570 N N . VAL A 1 207 ? -59.356 -31.494 97.070 1.00 93.31 207 VAL A N 1
ATOM 1571 C CA . VAL A 1 207 ? -60.789 -31.162 97.018 1.00 93.31 207 VAL A CA 1
ATOM 1572 C C . VAL A 1 207 ? -61.630 -32.434 96.913 1.00 93.31 207 VAL A C 1
ATOM 1574 O O . VAL A 1 207 ? -62.586 -32.590 97.669 1.00 93.31 207 VAL A O 1
ATOM 1577 N N . ASN A 1 208 ? -61.255 -33.375 96.042 1.00 94.12 208 ASN A N 1
ATOM 1578 C CA . ASN A 1 208 ? -61.948 -34.658 95.914 1.00 94.12 208 ASN A CA 1
ATOM 1579 C C . ASN A 1 208 ? -61.890 -35.479 97.211 1.00 94.12 208 ASN A C 1
ATOM 1581 O O . ASN A 1 208 ? -62.903 -36.050 97.618 1.00 94.12 208 ASN A O 1
ATOM 1585 N N . GLU A 1 209 ? -60.744 -35.499 97.895 1.00 93.44 209 GLU A N 1
ATOM 1586 C CA . GLU A 1 209 ? -60.604 -36.152 99.200 1.00 93.44 209 GLU A CA 1
ATOM 1587 C C . GLU A 1 209 ? -61.489 -35.487 100.269 1.00 93.44 209 GLU A C 1
ATOM 1589 O O . GLU A 1 209 ? -62.211 -36.173 100.995 1.00 93.44 209 GLU A O 1
ATOM 1594 N N . ALA A 1 210 ? -61.496 -34.154 100.345 1.00 89.50 210 ALA A N 1
ATOM 1595 C CA . ALA A 1 210 ? -62.352 -33.414 101.270 1.00 89.50 210 ALA A CA 1
ATOM 1596 C C . ALA A 1 210 ? -63.841 -33.685 101.004 1.00 89.50 210 ALA A C 1
ATOM 1598 O O . ALA A 1 210 ? -64.601 -33.941 101.939 1.00 89.50 210 ALA A O 1
ATOM 1599 N N . MET A 1 211 ? -64.250 -33.716 99.734 1.00 91.00 211 MET A N 1
ATOM 1600 C CA . MET A 1 211 ? -65.612 -34.076 99.335 1.00 91.00 211 MET A CA 1
ATOM 1601 C C . MET A 1 211 ? -65.972 -35.512 99.730 1.00 91.00 211 MET A C 1
ATOM 1603 O O . MET A 1 211 ? -67.096 -35.757 100.172 1.00 91.00 211 MET A O 1
ATOM 1607 N N . ALA A 1 212 ? -65.037 -36.461 99.628 1.00 92.06 212 ALA A N 1
ATOM 1608 C CA . ALA A 1 212 ? -65.245 -37.829 100.103 1.00 92.06 212 ALA A CA 1
ATOM 1609 C C . ALA A 1 212 ? -65.435 -37.884 101.630 1.00 92.06 212 ALA A C 1
ATOM 1611 O O . ALA A 1 212 ? -66.351 -38.559 102.104 1.00 92.06 212 ALA A O 1
ATOM 1612 N N . ARG A 1 213 ? -64.644 -37.118 102.399 1.00 90.94 213 ARG A N 1
ATOM 1613 C CA . ARG A 1 213 ? -64.816 -36.993 103.859 1.00 90.94 213 ARG A CA 1
ATOM 1614 C C . ARG A 1 213 ? -66.169 -36.386 104.227 1.00 90.94 213 ARG A C 1
ATOM 1616 O O . ARG A 1 213 ? -66.833 -36.903 105.118 1.00 90.94 213 ARG A O 1
ATOM 1623 N N . ILE A 1 214 ? -66.609 -35.340 103.523 1.00 90.81 214 ILE A N 1
ATOM 1624 C CA . ILE A 1 214 ? -67.932 -34.731 103.733 1.00 90.81 214 ILE A CA 1
ATOM 1625 C C . ILE A 1 214 ? -69.040 -35.753 103.464 1.00 90.81 214 ILE A C 1
ATOM 1627 O O . ILE A 1 214 ? -69.945 -35.888 104.282 1.00 90.81 214 ILE A O 1
ATOM 1631 N N . ARG A 1 215 ? -68.958 -36.515 102.364 1.00 91.62 215 ARG A N 1
ATOM 1632 C CA . ARG A 1 215 ? -69.935 -37.577 102.064 1.00 91.62 215 ARG A CA 1
ATOM 1633 C C . ARG A 1 215 ? -69.984 -38.643 103.159 1.00 91.62 215 ARG A C 1
ATOM 1635 O O . ARG A 1 215 ? -71.077 -39.033 103.554 1.00 91.62 215 ARG A O 1
ATOM 1642 N N . ALA A 1 216 ? -68.832 -39.074 103.674 1.00 88.50 216 ALA A N 1
ATOM 1643 C CA . ALA A 1 216 ? -68.775 -40.011 104.797 1.00 88.50 216 ALA A CA 1
ATOM 1644 C C . ALA A 1 216 ? -69.425 -39.430 106.067 1.00 88.50 216 ALA A C 1
ATOM 1646 O O . ALA A 1 216 ? -70.136 -40.134 106.778 1.00 88.50 216 ALA A O 1
ATOM 1647 N N . LEU A 1 217 ? -69.241 -38.132 106.322 1.00 86.50 217 LEU A N 1
ATOM 1648 C CA . LEU A 1 217 ? -69.843 -37.432 107.458 1.00 86.50 217 LEU A CA 1
ATOM 1649 C C . LEU A 1 217 ? -71.369 -37.299 107.320 1.00 86.50 217 LEU A C 1
ATOM 1651 O O . LEU A 1 217 ? -72.092 -37.476 108.298 1.00 86.50 217 LEU A O 1
ATOM 1655 N N . VAL A 1 218 ? -71.864 -37.033 106.105 1.00 88.25 218 VAL A N 1
ATOM 1656 C CA . VAL A 1 218 ? -73.305 -37.034 105.795 1.00 88.25 218 VAL A CA 1
ATOM 1657 C C . VAL A 1 218 ? -73.898 -38.430 106.001 1.00 88.25 218 VAL A C 1
ATOM 1659 O O . VAL A 1 218 ? -74.928 -38.548 106.654 1.00 88.25 218 VAL A O 1
ATOM 1662 N N . ALA A 1 219 ? -73.222 -39.486 105.542 1.00 86.06 219 ALA A N 1
ATOM 1663 C CA . ALA A 1 219 ? -73.670 -40.860 105.777 1.00 86.06 219 ALA A CA 1
ATOM 1664 C C . ALA A 1 219 ? -73.726 -41.205 107.280 1.00 86.06 219 ALA A C 1
ATOM 1666 O O . ALA A 1 219 ? -74.716 -41.767 107.744 1.00 86.06 219 ALA A O 1
ATOM 1667 N N . ALA A 1 220 ? -72.717 -40.801 108.062 1.00 82.31 220 ALA A N 1
ATOM 1668 C CA . ALA A 1 220 ? -72.720 -40.976 109.517 1.00 82.31 220 ALA A CA 1
ATOM 1669 C C . ALA A 1 220 ? -73.867 -40.203 110.198 1.00 82.31 220 ALA A C 1
ATOM 1671 O O . ALA A 1 220 ? -74.479 -40.696 111.145 1.00 82.31 220 ALA A O 1
ATOM 1672 N N . LYS A 1 221 ? -74.205 -39.002 109.705 1.00 82.56 221 LYS A N 1
ATOM 1673 C CA . LYS A 1 221 ? -75.373 -38.239 110.174 1.00 82.56 221 LYS A CA 1
ATOM 1674 C C . LYS A 1 221 ? -76.678 -38.999 109.909 1.00 82.56 221 LYS A C 1
ATOM 1676 O O . LYS A 1 221 ? -77.531 -39.037 110.795 1.00 82.56 221 LYS A O 1
ATOM 1681 N N . ASP A 1 222 ? -76.842 -39.598 108.732 1.00 85.50 222 ASP A N 1
ATOM 1682 C CA . ASP A 1 222 ? -78.045 -40.371 108.401 1.00 85.50 222 ASP A CA 1
ATOM 1683 C C . ASP A 1 222 ? -78.169 -41.629 109.281 1.00 85.50 222 ASP A C 1
ATOM 1685 O O . ASP A 1 222 ? -79.260 -41.948 109.756 1.00 85.50 222 ASP A O 1
ATOM 1689 N N . GLU A 1 223 ? -77.053 -42.287 109.607 1.00 80.25 223 GLU A N 1
ATOM 1690 C CA . GLU A 1 223 ? -77.021 -43.402 110.565 1.00 80.25 223 GLU A CA 1
ATOM 1691 C C . GLU A 1 223 ? -77.447 -42.965 111.981 1.00 80.25 223 GLU A C 1
ATOM 1693 O O . GLU A 1 223 ? -78.283 -43.617 112.616 1.00 80.25 223 GLU A O 1
ATOM 1698 N N . ILE A 1 224 ? -76.955 -41.814 112.459 1.00 79.88 224 ILE A N 1
ATOM 1699 C CA . ILE A 1 224 ? -77.386 -41.218 113.737 1.00 79.88 224 ILE A CA 1
ATOM 1700 C C . ILE A 1 224 ? -78.882 -40.875 113.706 1.00 79.88 224 ILE A C 1
ATOM 1702 O O . ILE A 1 224 ? -79.587 -41.091 114.699 1.00 79.88 224 ILE A O 1
ATOM 1706 N N . ALA A 1 225 ? -79.393 -40.359 112.584 1.00 80.25 225 ALA A N 1
ATOM 1707 C CA . ALA A 1 225 ? -80.814 -40.058 112.429 1.00 80.25 225 ALA A CA 1
ATOM 1708 C C . ALA A 1 225 ? -81.671 -41.331 112.550 1.00 80.25 225 ALA A C 1
ATOM 1710 O O . ALA A 1 225 ? -82.647 -41.340 113.306 1.00 80.25 225 ALA A O 1
ATOM 1711 N N . ILE A 1 226 ? -81.259 -42.432 111.909 1.00 81.50 226 ILE A N 1
ATOM 1712 C CA . ILE A 1 226 ? -81.913 -43.745 112.036 1.00 81.50 226 ILE A CA 1
ATOM 1713 C C . ILE A 1 226 ? -81.873 -44.240 113.491 1.00 81.50 226 ILE A C 1
ATOM 1715 O O . ILE A 1 226 ? -82.895 -44.692 114.018 1.00 81.50 226 ILE A O 1
ATOM 1719 N N . MET A 1 227 ? -80.731 -44.115 114.179 1.00 76.25 227 MET A N 1
ATOM 1720 C CA . MET A 1 227 ? -80.599 -44.513 115.587 1.00 76.25 227 MET A CA 1
ATOM 1721 C C . MET A 1 227 ? -81.511 -43.681 116.507 1.00 76.25 227 MET A C 1
ATOM 1723 O O . MET A 1 227 ? -82.179 -44.227 117.388 1.00 76.25 227 MET A O 1
ATOM 1727 N N . THR A 1 228 ? -81.617 -42.376 116.256 1.00 76.94 228 THR A N 1
ATOM 1728 C CA . THR A 1 228 ? -82.512 -41.466 116.991 1.00 76.94 228 THR A CA 1
ATOM 1729 C C . THR A 1 228 ? -83.980 -41.832 116.773 1.00 76.94 228 THR A C 1
ATOM 1731 O O . THR A 1 228 ? -84.765 -41.863 117.723 1.00 76.94 228 THR A O 1
ATOM 1734 N N . GLN A 1 229 ? -84.359 -42.182 115.543 1.00 75.31 229 GLN A N 1
ATOM 1735 C CA . GLN A 1 229 ? -85.719 -42.610 115.215 1.00 75.31 229 GLN A CA 1
ATOM 1736 C C . GLN A 1 229 ? -86.061 -43.969 115.854 1.00 75.31 229 GLN A C 1
ATOM 1738 O O . GLN A 1 229 ? -87.167 -44.148 116.368 1.00 75.31 229 GLN A O 1
ATOM 1743 N N . MET A 1 230 ? -85.095 -44.891 115.939 1.00 70.81 230 MET A N 1
ATOM 1744 C CA . MET A 1 230 ? -85.212 -46.136 116.713 1.00 70.81 230 MET A CA 1
ATOM 1745 C C . MET A 1 230 ? -85.443 -45.871 118.207 1.00 70.81 230 MET A C 1
ATOM 1747 O O . MET A 1 230 ? -86.342 -46.476 118.798 1.00 70.81 230 MET A O 1
ATOM 1751 N N . ILE A 1 231 ? -84.696 -44.943 118.815 1.00 72.00 231 ILE A N 1
ATOM 1752 C CA . ILE A 1 231 ? -84.889 -44.537 120.219 1.00 72.00 231 ILE A CA 1
ATOM 1753 C C . ILE A 1 231 ? -86.273 -43.910 120.414 1.00 72.00 231 ILE A C 1
ATOM 1755 O O . ILE A 1 231 ? -86.995 -44.309 121.327 1.00 72.00 231 ILE A O 1
ATOM 1759 N N . SER A 1 232 ? -86.681 -42.999 119.526 1.00 64.44 232 SER A N 1
ATOM 1760 C CA . SER A 1 232 ? -88.012 -42.379 119.552 1.00 64.44 232 SER A CA 1
ATOM 1761 C C . SER A 1 232 ? -89.125 -43.431 119.488 1.00 64.44 232 SER A C 1
ATOM 1763 O O . SER A 1 232 ? -90.014 -43.422 120.337 1.00 64.44 232 SER A O 1
ATOM 1765 N N . SER A 1 233 ? -89.015 -44.416 118.586 1.00 63.84 233 SER A N 1
ATOM 1766 C CA . SER A 1 233 ? -89.986 -45.517 118.448 1.00 63.84 233 SER A CA 1
ATOM 1767 C C . SER A 1 233 ? -90.042 -46.467 119.659 1.00 63.84 233 SER A C 1
ATOM 1769 O O . SER A 1 233 ? -91.044 -47.157 119.880 1.00 63.84 233 SER A O 1
ATOM 1771 N N . ARG A 1 234 ? -88.968 -46.524 120.461 1.00 58.88 234 ARG A N 1
ATOM 1772 C CA . ARG A 1 234 ? -88.945 -47.205 121.766 1.00 58.88 234 ARG A CA 1
ATOM 1773 C C . ARG A 1 234 ? -89.568 -46.338 122.857 1.00 58.88 234 ARG A C 1
ATOM 1775 O O . ARG A 1 234 ? -90.323 -46.868 123.667 1.00 58.88 234 ARG A O 1
ATOM 1782 N N . GLY A 1 235 ? -89.333 -45.027 122.827 1.00 57.88 235 GLY A N 1
ATOM 1783 C CA . GLY A 1 235 ? -89.990 -44.054 123.700 1.00 57.88 235 GLY A CA 1
ATOM 1784 C C . GLY A 1 235 ? -91.514 -44.042 123.540 1.00 57.88 235 GLY A C 1
ATOM 1785 O O . GLY A 1 235 ? -92.226 -44.009 124.534 1.00 57.88 235 GLY A O 1
ATOM 1786 N N . THR A 1 236 ? -92.041 -44.187 122.318 1.00 52.94 236 THR A N 1
ATOM 1787 C CA . THR A 1 236 ? -93.501 -44.220 122.075 1.00 52.94 236 THR A CA 1
ATOM 1788 C C . THR A 1 236 ? -94.192 -45.493 122.589 1.00 52.94 236 THR A C 1
ATOM 1790 O O . THR A 1 236 ? -95.410 -45.507 122.734 1.00 52.94 236 THR A O 1
ATOM 1793 N N . ARG A 1 237 ? -93.444 -46.568 122.886 1.00 47.03 237 ARG A N 1
ATOM 1794 C CA . ARG A 1 237 ? -93.985 -47.815 123.464 1.00 47.03 237 ARG A CA 1
ATOM 1795 C C . ARG A 1 237 ? -94.121 -47.787 124.990 1.00 47.03 237 ARG A C 1
ATOM 1797 O O . ARG A 1 237 ? -94.782 -48.660 125.545 1.00 47.03 237 ARG A O 1
ATOM 1804 N N . LEU A 1 238 ? -93.548 -46.793 125.664 1.00 44.66 238 LEU A N 1
ATOM 1805 C CA . LEU A 1 238 ? -93.720 -46.557 127.097 1.00 44.66 238 LEU A CA 1
ATOM 1806 C C . LEU A 1 238 ? -94.652 -45.355 127.265 1.00 44.66 238 LEU A C 1
ATOM 1808 O O . LEU A 1 238 ? -94.222 -44.212 127.385 1.00 44.66 238 LEU A O 1
ATOM 1812 N N . GLY A 1 239 ? -95.950 -45.630 127.160 1.00 34.28 239 GLY A N 1
ATOM 1813 C CA . GLY A 1 239 ? -96.992 -44.615 127.163 1.00 34.28 239 GLY A CA 1
ATOM 1814 C C . GLY A 1 239 ? -97.176 -43.922 128.511 1.00 34.28 239 GLY A C 1
ATOM 1815 O O . GLY A 1 239 ? -97.255 -44.579 129.542 1.00 34.28 239 GLY A O 1
ATOM 1816 N N . PHE A 1 240 ? -97.374 -42.605 128.456 1.00 41.31 240 PHE A N 1
ATOM 1817 C CA . PHE A 1 240 ? -98.334 -41.894 129.296 1.00 41.31 240 PHE A CA 1
ATOM 1818 C C . PHE A 1 240 ? -99.041 -40.809 128.465 1.00 41.31 240 PHE A C 1
ATOM 1820 O O . PHE A 1 240 ? -98.411 -39.919 127.907 1.00 41.31 240 PHE A O 1
ATOM 1827 N N . ALA A 1 241 ? -100.361 -40.992 128.363 1.00 35.31 241 ALA A N 1
ATOM 1828 C CA . ALA A 1 241 ? -101.463 -40.051 128.155 1.00 35.31 241 ALA A CA 1
ATOM 1829 C C . ALA A 1 241 ? -101.231 -38.713 127.409 1.00 35.31 241 ALA A C 1
ATOM 1831 O O . ALA A 1 241 ? -100.638 -37.767 127.915 1.00 35.31 241 ALA A O 1
ATOM 1832 N N . GLN A 1 242 ? -101.907 -38.596 126.266 1.00 33.38 242 GLN A N 1
ATOM 1833 C CA . GLN A 1 242 ? -102.512 -37.365 125.736 1.00 33.38 242 GLN A CA 1
ATOM 1834 C C . GLN A 1 242 ? -104.044 -37.468 125.950 1.00 33.38 242 GLN A C 1
ATOM 1836 O O . GLN A 1 242 ? -104.514 -38.589 126.165 1.00 33.38 242 GLN A O 1
ATOM 1841 N N . PRO A 1 243 ? -104.863 -36.409 125.777 1.00 53.22 243 PRO A N 1
ATOM 1842 C CA . PRO A 1 243 ? -104.520 -35.028 125.418 1.00 53.22 243 PRO A CA 1
ATOM 1843 C C . PRO A 1 243 ? -105.307 -33.955 126.207 1.00 53.22 243 PRO A C 1
ATOM 1845 O O . PRO A 1 243 ? -106.396 -34.203 126.712 1.00 53.22 243 PRO A O 1
ATOM 1848 N N . GLU A 1 244 ? -104.860 -32.701 126.150 1.00 34.91 244 GLU A N 1
ATOM 1849 C CA . GLU A 1 244 ? -105.825 -31.603 126.057 1.00 34.91 244 GLU A CA 1
ATOM 1850 C C . GLU A 1 244 ? -105.396 -30.584 125.001 1.00 34.91 244 GLU A C 1
ATOM 1852 O O . GLU A 1 244 ? -104.226 -30.231 124.855 1.00 34.91 244 GLU A O 1
ATOM 1857 N N . ARG A 1 245 ? -106.385 -30.196 124.193 1.00 42.53 245 ARG A N 1
ATOM 1858 C CA . ARG A 1 245 ? -106.305 -29.205 123.121 1.00 42.53 245 ARG A CA 1
ATOM 1859 C C . ARG A 1 245 ? -105.943 -27.845 123.718 1.00 42.53 245 ARG A C 1
ATOM 1861 O O . ARG A 1 245 ? -106.484 -27.488 124.755 1.00 42.53 245 ARG A O 1
ATOM 1868 N N . ASN A 1 246 ? -105.240 -27.000 122.967 1.00 40.25 246 ASN A N 1
ATOM 1869 C CA . ASN A 1 246 ? -105.860 -25.942 122.153 1.00 40.25 246 ASN A CA 1
ATOM 1870 C C . ASN A 1 246 ? -104.834 -24.857 121.762 1.00 40.25 246 ASN A C 1
ATOM 1872 O O . ASN A 1 246 ? -103.953 -24.509 122.537 1.00 40.25 246 ASN A O 1
ATOM 1876 N N . ARG A 1 247 ? -105.116 -24.245 120.607 1.00 40.91 247 ARG A N 1
ATOM 1877 C CA . ARG A 1 247 ? -104.767 -22.883 120.165 1.00 40.91 247 ARG A CA 1
ATOM 1878 C C . ARG A 1 247 ? -103.365 -22.551 119.623 1.00 40.91 247 ARG A C 1
ATOM 1880 O O . ARG A 1 247 ? -102.407 -22.366 120.351 1.00 40.91 247 ARG A O 1
ATOM 1887 N N . ALA A 1 248 ? -103.412 -22.260 118.318 1.00 39.06 248 ALA A N 1
ATOM 1888 C CA . ALA A 1 248 ? -103.194 -20.934 117.722 1.00 39.06 248 ALA A CA 1
ATOM 1889 C C . ALA A 1 248 ? -101.772 -20.360 117.669 1.00 39.06 248 ALA A C 1
ATOM 1891 O O . ALA A 1 248 ? -101.232 -19.937 118.679 1.00 39.06 248 ALA A O 1
ATOM 1892 N N . ASN A 1 249 ? -101.261 -20.207 116.444 1.00 43.19 249 ASN A N 1
ATOM 1893 C CA . ASN A 1 249 ? -100.808 -18.941 115.835 1.00 43.19 249 ASN A CA 1
ATOM 1894 C C . ASN A 1 249 ? -100.410 -19.287 114.383 1.00 43.19 249 ASN A C 1
ATOM 1896 O O . ASN A 1 249 ? -99.745 -20.294 114.172 1.00 43.19 249 ASN A O 1
ATOM 1900 N N . CYS A 1 250 ? -100.935 -18.677 113.321 1.00 37.88 250 CYS A N 1
ATOM 1901 C CA . CYS A 1 250 ? -100.802 -17.281 112.898 1.00 37.88 250 CYS A CA 1
ATOM 1902 C C . CYS A 1 250 ? -99.351 -16.788 112.778 1.00 37.88 250 CYS A C 1
ATOM 1904 O O . CYS A 1 250 ? -98.645 -16.652 113.771 1.00 37.88 250 CYS A O 1
ATOM 1906 N N . SER A 1 251 ? -99.057 -16.386 111.537 1.00 41.47 251 SER A N 1
ATOM 1907 C CA . SER A 1 251 ? -98.279 -15.208 111.142 1.00 41.47 251 SER A CA 1
ATOM 1908 C C . SER A 1 251 ? -96.758 -15.281 111.107 1.00 41.47 251 SER A C 1
ATOM 1910 O O . SER A 1 251 ? -96.106 -15.815 111.996 1.00 41.47 251 SER A O 1
ATOM 1912 N N . GLY A 1 252 ? -96.227 -14.586 110.098 1.00 43.28 252 GLY A N 1
ATOM 1913 C CA . GLY A 1 252 ? -94.845 -14.119 110.042 1.00 43.28 252 GLY A CA 1
ATOM 1914 C C . GLY A 1 252 ? -94.061 -14.815 108.939 1.00 43.28 252 GLY A C 1
ATOM 1915 O O . GLY A 1 252 ? -93.491 -15.859 109.203 1.00 43.28 252 GLY A O 1
ATOM 1916 N N . ASP A 1 253 ? -94.134 -14.430 107.666 1.00 42.56 253 ASP A N 1
ATOM 1917 C CA . ASP A 1 253 ? -93.715 -13.132 107.116 1.00 42.56 253 ASP A CA 1
ATOM 1918 C C . ASP A 1 253 ? -92.189 -12.943 107.177 1.00 42.56 253 ASP A C 1
ATOM 1920 O O . ASP A 1 253 ? -91.562 -13.200 108.203 1.00 42.56 253 ASP A O 1
ATOM 1924 N N . GLY A 1 254 ? -91.615 -12.450 106.078 1.00 43.97 254 GLY A N 1
ATOM 1925 C CA . GLY A 1 254 ? -90.293 -11.824 106.118 1.00 43.97 254 GLY A CA 1
ATOM 1926 C C . GLY A 1 254 ? -89.159 -12.495 105.337 1.00 43.97 254 GLY A C 1
ATOM 1927 O O . GLY A 1 254 ? -88.320 -13.173 105.909 1.00 43.97 254 GLY A O 1
ATOM 1928 N N . ALA A 1 255 ? -89.078 -12.111 104.061 1.00 43.25 255 ALA A N 1
ATOM 1929 C CA . ALA A 1 255 ? -88.003 -11.247 103.556 1.00 43.25 255 ALA A CA 1
ATOM 1930 C C . ALA A 1 255 ? -86.601 -11.798 103.209 1.00 43.25 255 ALA A C 1
ATOM 1932 O O . ALA A 1 255 ? -85.983 -12.554 103.947 1.00 43.25 255 ALA A O 1
ATOM 1933 N N . PHE A 1 256 ? -86.066 -11.135 102.164 1.00 45.16 256 PHE A N 1
ATOM 1934 C CA . PHE A 1 256 ? -84.658 -10.753 101.950 1.00 45.16 256 PHE A CA 1
ATOM 1935 C C . PHE A 1 256 ? -83.699 -11.871 101.492 1.00 45.16 256 PHE A C 1
ATOM 1937 O O . PHE A 1 256 ? -83.737 -12.974 102.005 1.00 45.16 256 PHE A O 1
ATOM 1944 N N . ASN A 1 257 ? -82.711 -11.673 100.620 1.00 45.84 257 ASN A N 1
ATOM 1945 C CA . ASN A 1 257 ? -82.326 -10.684 99.604 1.00 45.84 257 ASN A CA 1
ATOM 1946 C C . ASN A 1 257 ? -80.999 -11.218 99.022 1.00 45.84 257 ASN A C 1
ATOM 1948 O O . ASN A 1 257 ? -80.259 -11.854 99.771 1.00 45.84 257 ASN A O 1
ATOM 1952 N N . ALA A 1 258 ? -80.685 -10.820 97.785 1.00 47.50 258 ALA A N 1
ATOM 1953 C CA . ALA A 1 258 ? -79.379 -10.909 97.104 1.00 47.50 258 ALA A CA 1
ATOM 1954 C C . ALA A 1 258 ? -78.849 -12.304 96.713 1.00 47.50 258 ALA A C 1
ATOM 1956 O O . ALA A 1 258 ? -78.533 -13.129 97.595 1.00 47.50 258 ALA A O 1
#

Secondary structure (DSSP, 8-state):
------HHHHHHHHHHHHHHHHHHHHHHHHTTT--PPTT-HHHHHHHHHHHHHHHHHHHHHHHHHHHHHHHHHHHHHHHHHHTT--SPPP----SSHHHHHHHHHHHHHHHHHHHHHHHHHHHHHHHHHHHHHHHHHHHHHHHHHHHHHHHHHHHHHHHHHHHHHHHHHHHHHHHHHHHHHHHHHHHHHHHHHHHHHHHHHHHHHHHHHHHHHHHHHHHHHHHHHHHHHHHHHHHTTS--------------------

Sequence (258 aa):
MKKNSSILRRLKWSFIAMGFGMGAVFPVFASFFVQFRTGMLGWFVLGCVAAGITVGFVNYWLTHWVMLRQLSKIAQLAASVRQGDLTRKCGVQSADAIGDISDSFNGMIDTLHSQIGDINQGSTSMQSAAATLDQQIGLVTSEQSRVQIQRDRVVKAVDHLSLSGAALTDALRHVGVQARAMQSRSEQSQGQISHSMNSIHSAMARVNEAMARIRALVAAKDEIAIMTQMISSRGTRLGFAQPERNRANCSGDGAFNA